Protein AF-A0AAJ0AWJ6-F1 (afdb_monomer)

Organism: NCBI:txid1209918

Nearest PDB structures (foldseek):
  6wtd-assembly1_X  TM=1.273E-01  e=7.104E+00  Saccharomyces cerevisiae

Structure (mmCIF, N/CA/C/O backbone):
data_AF-A0AAJ0AWJ6-F1
#
_entry.id   AF-A0AAJ0AWJ6-F1
#
loop_
_atom_site.group_PDB
_atom_site.id
_atom_site.type_symbol
_atom_site.label_atom_id
_atom_site.label_alt_id
_atom_site.label_comp_id
_atom_site.label_asym_id
_atom_site.label_entity_id
_atom_site.label_seq_id
_atom_site.pdbx_PDB_ins_code
_atom_site.Cartn_x
_atom_site.Cartn_y
_atom_site.Cartn_z
_atom_site.occupancy
_atom_site.B_iso_or_equiv
_atom_site.auth_seq_id
_atom_site.auth_comp_id
_atom_site.auth_asym_id
_atom_site.auth_atom_id
_atom_site.pdbx_PDB_model_num
ATOM 1 N N . MET A 1 1 ? -38.799 -5.986 24.079 1.00 49.03 1 MET A N 1
ATOM 2 C CA . MET A 1 1 ? -38.007 -5.201 23.103 1.00 49.03 1 MET A CA 1
ATOM 3 C C . MET A 1 1 ? -38.951 -4.783 21.990 1.00 49.03 1 MET A C 1
ATOM 5 O O . MET A 1 1 ? -39.712 -5.621 21.541 1.00 49.03 1 MET A O 1
ATOM 9 N N . SER A 1 2 ? -39.018 -3.490 21.661 1.00 50.72 2 SER A N 1
ATOM 10 C CA . SER A 1 2 ? -40.070 -2.949 20.785 1.00 50.72 2 SER A CA 1
ATOM 11 C C . SER A 1 2 ? -39.867 -3.381 19.330 1.00 50.72 2 SER A C 1
ATOM 13 O O . SER A 1 2 ? -38.764 -3.231 18.804 1.00 50.72 2 SER A O 1
ATOM 15 N N . SER A 1 3 ? -40.940 -3.868 18.695 1.00 52.44 3 SER A N 1
ATOM 16 C CA . SER A 1 3 ? -41.018 -4.326 17.294 1.00 52.44 3 SER A CA 1
ATOM 17 C C . SER A 1 3 ? -40.410 -3.340 16.288 1.00 52.44 3 SER A C 1
ATOM 19 O O . SER A 1 3 ? -39.873 -3.734 15.259 1.00 52.44 3 SER A O 1
ATOM 21 N N . ILE A 1 4 ? -40.430 -2.049 16.618 1.00 58.16 4 ILE A N 1
ATOM 22 C CA . ILE A 1 4 ? -39.915 -0.961 15.780 1.00 58.16 4 ILE A CA 1
ATOM 23 C C . ILE A 1 4 ? -38.379 -0.994 15.691 1.00 58.16 4 ILE A C 1
ATOM 25 O O . ILE A 1 4 ? -37.811 -0.717 14.641 1.00 58.16 4 ILE A O 1
ATOM 29 N N . PHE A 1 5 ? -37.691 -1.381 16.772 1.00 56.31 5 PHE A N 1
ATOM 30 C CA . PHE A 1 5 ? -36.224 -1.447 16.799 1.00 56.31 5 PHE A CA 1
ATOM 31 C C . PHE A 1 5 ? -35.706 -2.631 15.973 1.00 56.31 5 PHE A C 1
ATOM 33 O O . PHE A 1 5 ? -34.710 -2.511 15.272 1.00 56.31 5 PHE A O 1
ATOM 40 N N . ILE A 1 6 ? -36.431 -3.754 16.010 1.00 63.50 6 ILE A N 1
ATOM 41 C CA . ILE A 1 6 ? -36.151 -4.924 15.169 1.00 63.50 6 ILE A CA 1
ATOM 42 C C . ILE A 1 6 ? -36.383 -4.565 13.699 1.00 63.50 6 ILE A C 1
ATOM 44 O O . ILE A 1 6 ? -35.535 -4.869 12.871 1.00 63.50 6 ILE A O 1
ATOM 48 N N . SER A 1 7 ? -37.464 -3.839 13.391 1.00 61.09 7 SER A N 1
ATOM 49 C CA . SER A 1 7 ? -37.765 -3.380 12.030 1.00 61.09 7 SER A CA 1
ATOM 50 C C . SER A 1 7 ? -36.691 -2.445 11.466 1.00 61.09 7 SER A C 1
ATOM 52 O O . SER A 1 7 ? -36.329 -2.578 10.305 1.00 61.09 7 SER A O 1
ATOM 54 N N . PHE A 1 8 ? -36.145 -1.524 12.267 1.00 63.66 8 PHE A N 1
ATOM 55 C CA . PHE A 1 8 ? -35.096 -0.603 11.812 1.00 63.66 8 PHE A CA 1
ATOM 56 C C . PHE A 1 8 ? -33.761 -1.328 11.552 1.00 63.66 8 PHE A C 1
ATOM 58 O O . PHE A 1 8 ? -33.086 -1.060 10.558 1.00 63.66 8 PHE A O 1
ATOM 65 N N . VAL A 1 9 ? -33.409 -2.300 12.403 1.00 64.38 9 VAL A N 1
ATOM 66 C CA . VAL A 1 9 ? -32.228 -3.164 12.213 1.00 64.38 9 VAL A CA 1
ATOM 67 C C . VAL A 1 9 ? -32.393 -4.066 10.984 1.00 64.38 9 VAL A C 1
ATOM 69 O O . VAL A 1 9 ? -31.454 -4.219 10.213 1.00 64.38 9 VAL A O 1
ATOM 72 N N . LEU A 1 10 ? -33.591 -4.612 10.750 1.00 63.78 10 LEU A N 1
ATOM 73 C CA . LEU A 1 10 ? -33.891 -5.416 9.559 1.00 63.78 10 LEU A CA 1
ATOM 74 C C . LEU A 1 10 ? -33.815 -4.594 8.272 1.00 63.78 10 LEU A C 1
ATOM 76 O O . LEU A 1 10 ? -33.227 -5.054 7.303 1.00 63.78 10 LEU A O 1
ATOM 80 N N . VAL A 1 11 ? -34.351 -3.370 8.267 1.00 65.62 11 VAL A N 1
ATOM 81 C CA . VAL A 1 11 ? -34.288 -2.474 7.100 1.00 65.62 11 VAL A CA 1
ATOM 82 C C . VAL A 1 11 ? -32.844 -2.067 6.795 1.00 65.62 11 VAL A C 1
ATOM 84 O O . VAL A 1 11 ? -32.453 -2.037 5.634 1.00 65.62 11 VAL A O 1
ATOM 87 N N . THR A 1 12 ? -32.021 -1.817 7.816 1.00 63.56 12 THR A N 1
ATOM 88 C CA . THR A 1 12 ? -30.599 -1.472 7.625 1.00 63.56 12 THR A CA 1
ATOM 89 C C . THR A 1 12 ? -29.739 -2.664 7.192 1.00 63.56 12 THR A C 1
ATOM 91 O O . THR A 1 12 ? -28.862 -2.484 6.353 1.00 63.56 12 THR A O 1
ATOM 94 N N . PHE A 1 13 ? -30.026 -3.885 7.662 1.00 64.50 13 PHE A N 1
ATOM 95 C CA . PHE A 1 13 ? -29.386 -5.114 7.166 1.00 64.50 13 PHE A CA 1
ATOM 96 C C . PHE A 1 13 ? -29.830 -5.492 5.744 1.00 64.50 13 PHE A C 1
ATOM 98 O O . PHE A 1 13 ? -29.006 -5.924 4.945 1.00 64.50 13 PHE A O 1
ATOM 105 N N . LEU A 1 14 ? -31.112 -5.314 5.406 1.00 62.09 14 LEU A N 1
ATOM 106 C CA . LEU A 1 14 ? -31.648 -5.613 4.070 1.00 62.09 14 LEU A CA 1
ATOM 107 C C . LEU A 1 14 ? -31.223 -4.583 3.012 1.00 62.09 14 LEU A C 1
ATOM 109 O O . LEU A 1 14 ? -31.176 -4.921 1.835 1.00 62.09 14 LEU A O 1
ATOM 113 N N . CYS A 1 15 ? -30.888 -3.352 3.415 1.00 54.69 15 CYS A N 1
ATOM 114 C CA . CYS A 1 15 ? -30.377 -2.307 2.518 1.00 54.69 15 CYS A CA 1
ATOM 115 C C . CYS A 1 15 ? -28.837 -2.326 2.379 1.00 54.69 15 CYS A C 1
ATOM 117 O O . CYS A 1 15 ? -28.282 -1.659 1.506 1.00 54.69 15 CYS A O 1
ATOM 119 N N . TRP A 1 16 ? -28.140 -3.123 3.200 1.00 59.06 16 TRP A N 1
ATOM 120 C CA . TRP A 1 16 ? -26.682 -3.314 3.161 1.00 59.06 16 TRP A CA 1
ATOM 121 C C . TRP A 1 16 ? -26.133 -3.755 1.785 1.00 59.06 16 TRP A C 1
ATOM 123 O O . TRP A 1 16 ? -25.082 -3.247 1.392 1.00 59.06 16 TRP A O 1
ATOM 133 N N . PRO A 1 17 ? -26.810 -4.618 0.994 1.00 57.25 17 PRO A N 1
ATOM 134 C CA . PRO A 1 17 ? -26.287 -5.032 -0.308 1.00 57.25 17 PRO A CA 1
ATOM 135 C C . PRO A 1 17 ? -26.328 -3.928 -1.376 1.00 57.25 17 PRO A C 1
ATOM 137 O O . PRO A 1 17 ? -25.610 -4.035 -2.361 1.00 57.25 17 PRO A O 1
ATOM 140 N N . CYS A 1 18 ? -27.135 -2.871 -1.206 1.00 52.50 18 CYS A N 1
ATOM 141 C CA . CYS A 1 18 ? -27.229 -1.784 -2.192 1.00 52.50 18 CYS A CA 1
ATOM 142 C C . CYS A 1 18 ? -26.125 -0.726 -2.046 1.00 52.50 18 CYS A C 1
ATOM 144 O O . CYS A 1 18 ? -25.861 0.000 -2.999 1.00 52.50 18 CYS A O 1
ATOM 146 N N . LEU A 1 19 ? -25.494 -0.615 -0.870 1.00 48.59 19 LEU A N 1
ATOM 147 C CA . LEU A 1 19 ? -24.428 0.364 -0.602 1.00 48.59 19 LEU A CA 1
ATOM 148 C C . LEU A 1 19 ? -23.019 -0.226 -0.671 1.00 48.59 19 LEU A C 1
ATOM 150 O O . LEU A 1 19 ? -22.051 0.532 -0.689 1.00 48.59 19 LEU A O 1
ATOM 154 N N . ALA A 1 20 ? -22.886 -1.551 -0.752 1.00 49.00 20 ALA A N 1
ATOM 155 C CA . ALA A 1 20 ? -21.632 -2.183 -1.130 1.00 49.00 20 ALA A CA 1
ATOM 156 C C . ALA A 1 20 ? -21.415 -1.974 -2.636 1.00 49.00 20 ALA A C 1
ATOM 158 O O . ALA A 1 20 ? -21.574 -2.888 -3.444 1.00 49.00 20 ALA A O 1
ATOM 159 N N . VAL A 1 21 ? -21.082 -0.738 -3.021 1.00 50.12 21 VAL A N 1
ATOM 160 C CA . VAL A 1 21 ? -20.441 -0.485 -4.306 1.00 50.12 21 VAL A CA 1
ATOM 161 C C . VAL A 1 21 ? -19.175 -1.325 -4.293 1.00 50.12 21 VAL A C 1
ATOM 163 O O . VAL A 1 21 ? -18.252 -1.102 -3.514 1.00 50.12 21 VAL A O 1
ATOM 166 N N . TYR A 1 22 ? -19.190 -2.350 -5.130 1.00 48.34 22 TYR A N 1
ATOM 167 C CA . TYR A 1 22 ? -18.052 -3.185 -5.440 1.00 48.34 22 T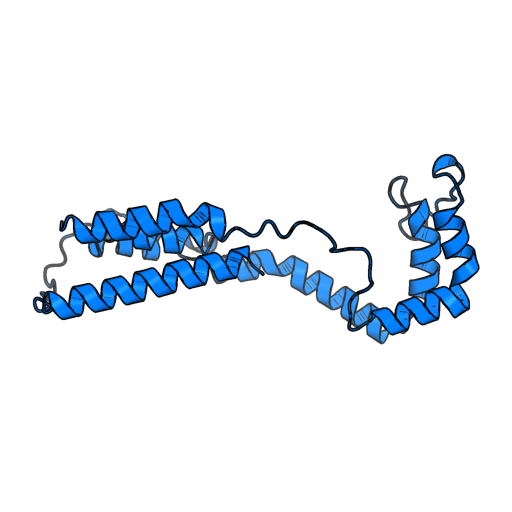YR A CA 1
ATOM 168 C C . TYR A 1 22 ? -17.029 -2.303 -6.170 1.00 48.34 22 TYR A C 1
ATOM 170 O O . TYR A 1 22 ? -17.028 -2.231 -7.396 1.00 48.34 22 TYR A O 1
ATOM 178 N N . VAL A 1 23 ? -16.198 -1.563 -5.431 1.00 50.88 23 VAL A N 1
ATOM 179 C CA . VAL A 1 23 ? -15.057 -0.843 -6.011 1.00 50.88 23 VAL A CA 1
ATOM 180 C C . VAL A 1 23 ? -13.924 -1.851 -6.181 1.00 50.88 23 VAL A C 1
ATOM 182 O O . VAL A 1 23 ? -13.012 -1.974 -5.373 1.00 50.88 23 VAL A O 1
ATOM 185 N N . ALA A 1 24 ? -14.023 -2.638 -7.242 1.00 42.72 24 ALA A N 1
ATOM 186 C CA . ALA A 1 24 ? -12.928 -3.425 -7.785 1.00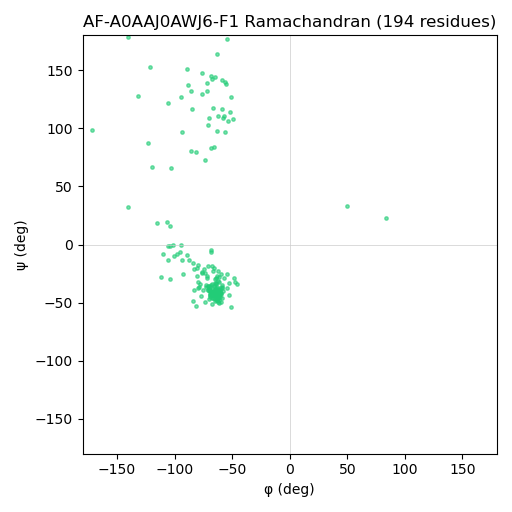 42.72 24 ALA A CA 1
ATOM 187 C C . ALA A 1 24 ? -12.928 -3.162 -9.299 1.00 42.72 24 ALA A C 1
ATOM 189 O O . ALA A 1 24 ? -13.961 -3.329 -9.934 1.00 42.72 24 ALA A O 1
ATOM 190 N N . LYS A 1 25 ? -11.850 -2.769 -9.979 1.00 42.62 25 LYS A N 1
ATOM 191 C CA . LYS A 1 25 ? -10.446 -2.595 -9.602 1.00 42.62 25 LYS A CA 1
ATOM 192 C C . LYS A 1 25 ? -9.766 -1.907 -10.802 1.00 42.62 25 LYS A C 1
ATOM 194 O O . LYS A 1 25 ? -9.409 -2.593 -11.751 1.00 42.62 25 LYS A O 1
ATOM 199 N N . ASP A 1 26 ? -9.576 -0.589 -10.767 1.00 42.97 26 ASP A N 1
ATOM 200 C CA . ASP A 1 26 ? -8.763 0.155 -11.761 1.00 42.97 26 ASP A CA 1
ATOM 201 C C . ASP A 1 26 ? -7.411 0.620 -11.172 1.00 42.97 26 ASP A C 1
ATOM 203 O O . ASP A 1 26 ? -6.746 1.508 -11.692 1.00 42.97 26 ASP A O 1
ATOM 207 N N . HIS A 1 27 ? -6.970 -0.006 -10.077 1.00 43.66 27 HIS A N 1
ATOM 208 C CA . HIS A 1 27 ? -5.923 0.517 -9.188 1.00 43.66 27 HIS A CA 1
ATOM 209 C C . HIS A 1 27 ? -4.489 0.577 -9.749 1.00 43.66 27 HIS A C 1
ATOM 211 O O . HIS A 1 27 ? -3.617 1.087 -9.056 1.00 43.66 27 HIS A O 1
ATOM 217 N N . PHE A 1 28 ? -4.211 0.083 -10.962 1.00 52.72 28 PHE A N 1
ATOM 218 C CA . PHE A 1 28 ? -2.832 -0.003 -11.477 1.00 52.72 28 PHE A CA 1
ATOM 219 C C . PHE A 1 28 ? -2.689 0.346 -12.965 1.00 52.72 28 PHE A C 1
ATOM 221 O O . PHE A 1 28 ? -1.863 -0.240 -13.659 1.00 52.72 28 PHE A O 1
ATOM 228 N N . LYS A 1 29 ? -3.516 1.260 -13.487 1.00 60.16 29 LYS A N 1
ATOM 229 C CA . LYS A 1 29 ? -3.343 1.788 -14.857 1.00 60.16 29 LYS A CA 1
ATOM 230 C C . LYS A 1 29 ? -2.506 3.065 -14.905 1.00 60.16 29 LYS A C 1
ATOM 232 O O . LYS A 1 29 ? -1.899 3.347 -15.929 1.00 60.16 29 LYS A O 1
ATOM 237 N N . SER A 1 30 ? -2.475 3.814 -13.810 1.00 74.19 30 SER A N 1
ATOM 238 C CA . SER A 1 30 ? -1.732 5.060 -13.674 1.00 74.19 30 SER A CA 1
ATOM 239 C C . SER A 1 30 ? -0.736 4.960 -12.529 1.00 74.19 30 SER A C 1
ATOM 241 O O . SER A 1 30 ? -0.946 4.233 -11.555 1.00 74.19 30 SER A O 1
ATOM 243 N N . TRP A 1 31 ? 0.337 5.732 -12.631 1.00 79.81 31 TRP A N 1
ATOM 244 C CA . TRP A 1 31 ? 1.226 5.987 -11.508 1.00 79.81 31 TRP A CA 1
ATOM 245 C C . TRP A 1 31 ? 0.494 6.728 -10.375 1.00 79.81 31 TRP A C 1
ATOM 247 O O . TRP A 1 31 ? -0.575 7.309 -10.581 1.00 79.81 31 TRP A O 1
ATOM 257 N N . TYR A 1 32 ? 1.079 6.725 -9.174 1.00 78.31 32 TYR A N 1
ATOM 258 C CA . TYR A 1 32 ? 0.605 7.542 -8.051 1.00 78.31 32 TYR A CA 1
ATOM 259 C C . TYR A 1 32 ? 0.554 9.019 -8.454 1.00 78.31 32 TYR A C 1
ATOM 261 O O . TYR A 1 32 ? 1.489 9.492 -9.092 1.00 78.31 32 TYR A O 1
ATOM 269 N N . SER A 1 33 ? -0.490 9.758 -8.073 1.00 80.75 33 SER A N 1
ATOM 270 C CA . SER A 1 33 ? -0.696 11.161 -8.477 1.00 80.75 33 SER A CA 1
ATOM 271 C C . SER A 1 33 ? 0.502 12.075 -8.195 1.00 80.75 33 SER A C 1
ATOM 273 O O . SER A 1 33 ? 0.777 13.002 -8.949 1.00 80.75 33 SER A O 1
ATOM 275 N N . GLU A 1 34 ? 1.232 11.791 -7.125 1.00 81.94 34 GLU A N 1
ATOM 276 C CA . GLU A 1 34 ? 2.321 12.591 -6.583 1.00 81.94 34 GLU A CA 1
ATOM 277 C C . GLU A 1 34 ? 3.624 12.397 -7.365 1.00 81.94 34 GLU A C 1
ATOM 279 O O . GLU A 1 34 ? 4.372 13.351 -7.557 1.00 81.94 34 GLU A O 1
ATOM 284 N N . PHE A 1 35 ? 3.895 11.173 -7.829 1.00 84.56 35 PHE A N 1
ATOM 285 C CA . PHE A 1 35 ? 5.125 10.830 -8.560 1.00 84.56 35 PHE A CA 1
ATOM 286 C C . PHE A 1 35 ? 4.888 10.527 -10.042 1.00 84.56 35 PHE A C 1
ATOM 288 O O . PHE A 1 35 ? 5.836 10.356 -10.805 1.00 84.56 35 PHE A O 1
ATOM 295 N N . GLY A 1 36 ? 3.628 10.449 -10.459 1.00 86.50 36 GLY A N 1
ATOM 296 C CA . GLY A 1 36 ? 3.231 9.992 -11.780 1.00 86.50 36 GLY A CA 1
ATOM 297 C C . GLY A 1 36 ? 3.770 10.837 -12.919 1.00 86.50 36 GLY A C 1
ATOM 298 O O . GLY A 1 36 ? 4.432 10.262 -13.778 1.00 86.50 36 GLY A O 1
ATOM 299 N N . PRO A 1 37 ? 3.616 12.174 -12.892 1.00 89.25 37 PRO A N 1
ATOM 300 C CA . PRO A 1 37 ? 4.173 13.032 -13.935 1.00 89.25 37 PRO A CA 1
ATOM 301 C C . PRO A 1 37 ? 5.695 12.895 -14.064 1.00 89.25 37 PRO A C 1
ATOM 303 O O . PRO A 1 37 ? 6.242 12.967 -15.159 1.00 89.25 37 PRO A O 1
ATOM 306 N N . THR A 1 38 ? 6.395 12.674 -12.946 1.00 89.12 38 THR A N 1
ATOM 307 C CA . THR A 1 38 ? 7.849 12.485 -12.941 1.00 89.12 38 THR A CA 1
ATOM 308 C C . THR A 1 38 ? 8.240 11.152 -13.569 1.00 89.12 38 THR A C 1
ATOM 310 O O . THR A 1 38 ? 9.131 11.122 -14.413 1.00 89.12 38 THR A O 1
ATOM 313 N N . PHE A 1 39 ? 7.578 10.053 -13.197 1.00 90.19 39 PHE A N 1
ATOM 314 C CA . PHE A 1 39 ? 7.877 8.747 -13.783 1.00 90.19 39 PHE A CA 1
ATOM 315 C C . PHE A 1 39 ? 7.463 8.647 -15.243 1.00 90.19 39 PHE A C 1
ATOM 317 O O . PHE A 1 39 ? 8.199 8.059 -16.023 1.00 90.19 39 PHE A O 1
ATOM 324 N N . GLU A 1 40 ? 6.346 9.254 -15.631 1.00 91.19 40 GLU A N 1
ATOM 325 C CA . GLU A 1 40 ? 5.916 9.321 -17.026 1.00 91.19 40 GLU A CA 1
ATOM 326 C C . GLU A 1 40 ? 6.938 10.086 -17.877 1.00 91.19 40 GLU A C 1
ATOM 328 O O . GLU A 1 40 ? 7.413 9.550 -18.874 1.00 91.19 40 GLU A O 1
ATOM 333 N N . ALA A 1 41 ? 7.420 11.243 -17.408 1.00 91.62 41 ALA A N 1
ATOM 334 C CA . ALA A 1 41 ? 8.490 11.981 -18.082 1.00 91.62 41 ALA A CA 1
ATOM 335 C C . ALA A 1 41 ? 9.807 11.183 -18.190 1.00 91.62 41 ALA A C 1
ATOM 337 O O . ALA A 1 41 ? 10.499 11.262 -19.204 1.00 91.62 41 ALA A O 1
ATOM 338 N N . ILE A 1 42 ? 10.165 10.397 -17.166 1.00 92.31 42 ILE A N 1
ATOM 339 C CA . ILE A 1 42 ? 11.356 9.528 -17.197 1.00 92.31 42 ILE A CA 1
ATOM 340 C C . ILE A 1 42 ? 11.168 8.372 -18.188 1.00 92.31 42 ILE A C 1
ATOM 342 O O . ILE A 1 42 ? 12.097 8.039 -18.929 1.00 92.31 42 ILE A O 1
ATOM 346 N N . VAL A 1 43 ? 9.979 7.765 -18.211 1.00 92.25 43 VAL A N 1
ATOM 347 C CA . VAL A 1 43 ? 9.637 6.680 -19.137 1.00 92.25 43 VAL A CA 1
ATOM 348 C C . VAL A 1 43 ? 9.681 7.171 -20.576 1.00 92.25 43 VAL A C 1
ATOM 350 O O . VAL A 1 43 ? 10.321 6.531 -21.402 1.00 92.25 43 VAL A O 1
ATOM 353 N N . GLU A 1 44 ? 9.073 8.315 -20.874 1.00 92.38 44 GLU A N 1
ATOM 354 C CA . GLU A 1 44 ? 9.053 8.879 -22.225 1.00 92.38 44 GLU A CA 1
ATOM 355 C C . GLU A 1 44 ? 10.429 9.402 -22.665 1.00 92.38 44 GLU A C 1
ATOM 357 O O . GLU A 1 44 ? 10.818 9.218 -23.819 1.00 92.38 44 GLU A O 1
ATOM 362 N N . GLY A 1 45 ? 11.186 10.022 -21.753 1.00 93.06 45 GLY A N 1
ATOM 363 C CA . GLY A 1 45 ? 12.466 10.658 -22.068 1.00 93.06 45 GLY A CA 1
ATOM 364 C C 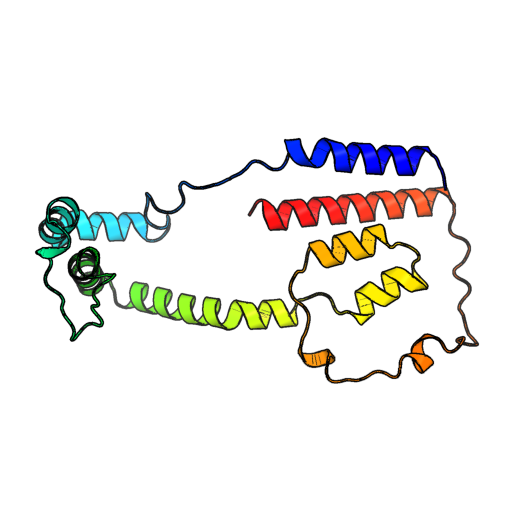. GLY A 1 45 ? 13.652 9.696 -22.142 1.00 93.06 45 GLY A C 1
ATOM 365 O O . GLY A 1 45 ? 14.382 9.688 -23.132 1.00 93.06 45 GLY A O 1
ATOM 366 N N . ASN A 1 46 ? 13.855 8.884 -21.100 1.00 93.00 46 ASN A N 1
ATOM 367 C CA . ASN A 1 46 ? 15.092 8.111 -20.925 1.00 93.00 46 ASN A CA 1
ATOM 368 C C . ASN A 1 46 ? 14.883 6.600 -21.079 1.00 93.00 46 ASN A C 1
ATOM 370 O O . ASN A 1 46 ? 15.812 5.894 -21.467 1.00 93.00 46 ASN A O 1
ATOM 374 N N . CYS A 1 47 ? 13.683 6.098 -20.773 1.00 92.88 47 CYS A N 1
ATOM 375 C CA . CYS A 1 47 ? 13.412 4.661 -20.668 1.00 92.88 47 CYS A CA 1
ATOM 376 C C . CYS A 1 47 ? 12.419 4.130 -21.711 1.00 92.88 47 CYS A C 1
ATOM 378 O O . CYS A 1 47 ? 11.893 3.027 -21.548 1.00 92.88 47 CYS A O 1
ATOM 380 N N . SER A 1 48 ? 12.190 4.871 -22.797 1.00 93.31 48 SER A N 1
ATOM 381 C CA . SER A 1 48 ? 11.185 4.541 -23.815 1.00 93.31 48 SER A CA 1
ATOM 382 C C . SER A 1 48 ? 11.492 3.221 -24.521 1.00 93.31 48 SER A C 1
ATOM 384 O O . SER A 1 48 ? 10.608 2.383 -24.673 1.00 93.31 48 SER A O 1
ATOM 386 N N . ALA A 1 49 ? 12.764 2.971 -24.844 1.00 91.75 49 ALA A N 1
ATOM 387 C CA . ALA A 1 49 ? 13.201 1.725 -25.472 1.00 91.75 49 ALA A CA 1
ATOM 388 C C . ALA A 1 49 ? 12.938 0.488 -24.595 1.00 91.75 49 ALA A C 1
ATOM 390 O O . ALA A 1 49 ? 12.466 -0.538 -25.085 1.00 91.75 49 ALA A O 1
ATOM 391 N N . GLU A 1 50 ? 13.218 0.570 -23.291 1.00 88.75 50 GLU A N 1
ATOM 392 C CA . GLU A 1 50 ? 12.946 -0.544 -22.377 1.00 88.75 50 GLU A CA 1
ATOM 393 C C . GLU A 1 50 ? 11.437 -0.713 -22.155 1.00 88.75 50 GLU A C 1
ATOM 395 O O . GLU A 1 50 ? 10.947 -1.840 -22.070 1.00 88.75 50 GLU A O 1
ATOM 400 N N . TYR A 1 51 ? 10.681 0.388 -22.111 1.00 90.19 51 TYR A N 1
ATOM 401 C CA . TYR A 1 51 ? 9.226 0.347 -21.983 1.00 90.19 51 TYR A CA 1
ATOM 402 C C . TYR A 1 51 ? 8.556 -0.311 -23.199 1.00 90.19 51 TYR A C 1
ATOM 404 O O . TYR A 1 51 ? 7.691 -1.171 -23.041 1.00 90.19 51 TYR A O 1
ATOM 412 N N . GLU A 1 52 ? 9.008 -0.008 -24.416 1.00 90.81 52 GLU A N 1
ATOM 413 C CA . GLU A 1 52 ? 8.540 -0.688 -25.629 1.00 90.81 52 GLU A CA 1
ATOM 414 C C . GLU A 1 52 ? 8.882 -2.181 -25.619 1.00 90.81 52 GLU A C 1
ATOM 416 O O . GLU A 1 52 ? 8.054 -3.017 -25.994 1.00 90.81 52 GLU A O 1
ATOM 421 N N . ARG A 1 53 ? 10.075 -2.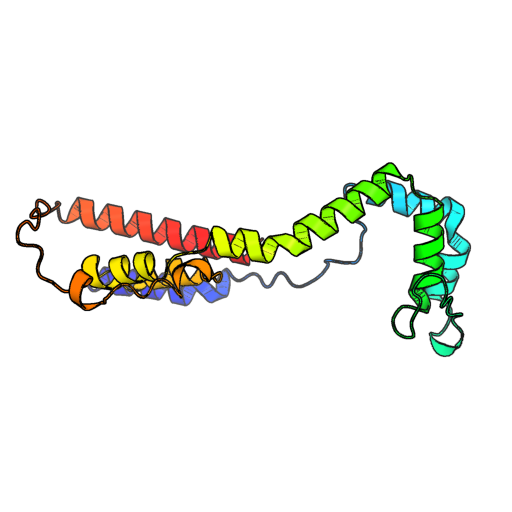550 -25.141 1.00 87.81 53 ARG A N 1
ATOM 422 C CA . ARG A 1 53 ? 10.457 -3.959 -24.972 1.00 87.81 53 ARG A CA 1
ATOM 423 C C . ARG A 1 53 ? 9.557 -4.682 -23.981 1.00 87.81 53 ARG A C 1
ATOM 425 O O . ARG A 1 53 ? 9.156 -5.809 -24.256 1.00 87.81 53 ARG A O 1
ATOM 432 N N . TYR A 1 54 ? 9.196 -4.037 -22.875 1.00 86.56 54 TYR A N 1
ATOM 433 C CA . TYR A 1 54 ? 8.244 -4.585 -21.909 1.00 86.56 54 TYR A CA 1
ATOM 434 C C . TYR A 1 54 ? 6.876 -4.888 -22.541 1.00 86.56 54 TYR A C 1
ATOM 436 O O . TYR A 1 54 ? 6.261 -5.899 -22.206 1.00 86.56 54 TYR A O 1
ATOM 444 N N . LEU A 1 55 ? 6.418 -4.052 -23.480 1.00 89.69 55 LEU A N 1
ATOM 445 C CA . LEU A 1 55 ? 5.132 -4.229 -24.161 1.00 89.69 55 LEU A CA 1
ATOM 446 C C . LEU A 1 55 ? 5.168 -5.264 -25.295 1.00 89.69 55 LEU A C 1
ATOM 448 O O . LEU A 1 55 ? 4.156 -5.910 -25.566 1.00 89.69 55 LEU A O 1
ATOM 452 N N . THR A 1 56 ? 6.301 -5.404 -25.983 1.00 90.44 56 THR A N 1
ATOM 453 C CA . THR A 1 56 ? 6.394 -6.165 -27.242 1.00 90.44 56 THR A CA 1
ATOM 454 C C . THR A 1 56 ? 7.040 -7.539 -27.097 1.00 90.44 56 THR A C 1
ATOM 456 O O . THR A 1 56 ? 6.713 -8.451 -27.860 1.00 90.44 56 THR A O 1
ATOM 459 N N . ILE A 1 57 ? 7.957 -7.717 -26.143 1.00 87.81 57 ILE A N 1
ATOM 460 C CA . ILE A 1 57 ? 8.748 -8.943 -26.033 1.00 87.81 57 ILE A CA 1
ATOM 461 C C . ILE A 1 57 ? 7.983 -10.008 -25.229 1.00 87.81 57 ILE A C 1
ATOM 463 O O . ILE A 1 57 ? 7.510 -9.741 -24.122 1.00 87.81 57 ILE A O 1
ATOM 467 N N . PRO A 1 58 ? 7.898 -11.259 -25.723 1.00 84.81 58 PRO A N 1
ATOM 468 C CA . PRO A 1 58 ? 7.361 -12.363 -24.941 1.00 84.81 58 PRO A CA 1
ATOM 469 C C . PRO A 1 58 ? 8.291 -12.700 -23.771 1.00 84.81 58 PRO A C 1
ATOM 471 O O . PRO A 1 58 ? 9.513 -12.724 -23.908 1.00 84.81 58 PRO A O 1
ATOM 474 N N . ARG A 1 59 ? 7.702 -13.042 -22.620 1.00 80.31 59 ARG A N 1
ATOM 475 C CA . ARG A 1 59 ? 8.401 -13.327 -21.353 1.00 80.31 59 ARG A CA 1
ATOM 476 C C . ARG A 1 59 ? 9.616 -14.253 -21.490 1.00 80.31 59 ARG A C 1
ATOM 478 O O . ARG A 1 59 ? 10.575 -14.109 -20.743 1.00 80.31 59 ARG A O 1
ATOM 485 N N . GLU A 1 60 ? 9.586 -15.217 -22.401 1.00 84.56 60 GLU A N 1
ATOM 486 C CA . GLU A 1 60 ? 10.666 -16.191 -22.613 1.00 84.56 60 GLU A CA 1
ATOM 487 C C . GLU A 1 60 ? 11.971 -15.561 -23.116 1.00 84.56 60 GLU A C 1
ATOM 489 O O . GLU A 1 60 ? 13.043 -16.037 -22.758 1.00 84.56 60 GLU A O 1
ATOM 494 N N . ASN A 1 61 ? 11.879 -14.453 -23.852 1.00 85.19 61 ASN A N 1
ATOM 495 C CA . ASN A 1 61 ? 13.021 -13.768 -24.457 1.00 85.19 61 ASN A CA 1
ATOM 496 C C . ASN A 1 61 ? 13.564 -12.618 -23.591 1.00 85.19 61 ASN A C 1
ATOM 498 O O . ASN A 1 61 ? 14.515 -11.946 -23.987 1.00 85.19 61 ASN A O 1
ATOM 502 N N . ALA A 1 62 ? 12.957 -12.360 -22.429 1.00 84.00 62 ALA A N 1
ATOM 503 C CA . ALA A 1 62 ? 13.385 -11.300 -21.525 1.00 84.00 62 ALA A CA 1
ATOM 504 C C . ALA A 1 62 ? 14.645 -11.710 -20.748 1.00 84.00 62 ALA A C 1
ATOM 506 O O . ALA A 1 62 ? 14.693 -12.783 -20.139 1.00 84.00 62 ALA A O 1
ATOM 507 N N . LEU A 1 63 ? 15.653 -10.835 -20.754 1.00 82.94 63 LEU A N 1
ATOM 508 C CA . LEU A 1 63 ? 16.887 -11.019 -19.995 1.00 82.94 63 LEU A CA 1
ATOM 509 C C . LEU A 1 63 ? 16.619 -10.821 -18.498 1.00 82.94 63 LEU A C 1
ATOM 511 O O . LEU A 1 63 ? 15.898 -9.906 -18.111 1.00 82.94 63 LEU A O 1
ATOM 515 N N . ILE A 1 64 ? 17.218 -11.674 -17.666 1.00 84.38 64 ILE A N 1
ATOM 516 C CA . ILE A 1 64 ? 17.151 -11.565 -16.206 1.00 84.38 64 ILE A CA 1
ATOM 517 C C . ILE A 1 64 ? 18.491 -11.047 -15.716 1.00 84.38 64 ILE A C 1
ATOM 519 O O . ILE A 1 64 ? 19.519 -11.693 -15.933 1.00 84.38 64 ILE A O 1
ATOM 523 N N . ASP A 1 65 ? 18.474 -9.918 -15.018 1.00 86.44 65 ASP A N 1
ATOM 524 C CA . ASP A 1 65 ? 19.646 -9.461 -14.289 1.00 86.44 65 ASP A CA 1
ATOM 525 C C . ASP A 1 65 ? 19.572 -9.944 -12.833 1.00 86.44 65 ASP A C 1
ATOM 527 O O . ASP A 1 65 ? 18.931 -9.355 -11.965 1.00 86.44 65 ASP A O 1
ATOM 531 N N . TRP A 1 66 ? 20.247 -11.052 -12.544 1.00 84.38 66 TRP A N 1
ATOM 532 C CA . TRP A 1 66 ? 20.282 -11.622 -11.196 1.00 84.38 66 TRP A CA 1
ATOM 533 C C . TRP A 1 66 ? 20.997 -10.722 -10.177 1.00 84.38 66 TRP A C 1
ATOM 535 O O . TRP A 1 66 ? 20.776 -10.873 -8.977 1.00 84.38 66 TRP A O 1
ATOM 545 N N . SER A 1 67 ? 21.839 -9.783 -10.627 1.00 84.19 67 SER A N 1
ATOM 546 C CA . SER A 1 67 ? 22.631 -8.923 -9.739 1.00 84.19 67 SER A CA 1
ATOM 547 C C . SER A 1 67 ? 21.807 -7.809 -9.087 1.00 84.19 67 SER A C 1
ATOM 549 O O . SER A 1 67 ? 22.133 -7.369 -7.987 1.00 84.19 67 SER A O 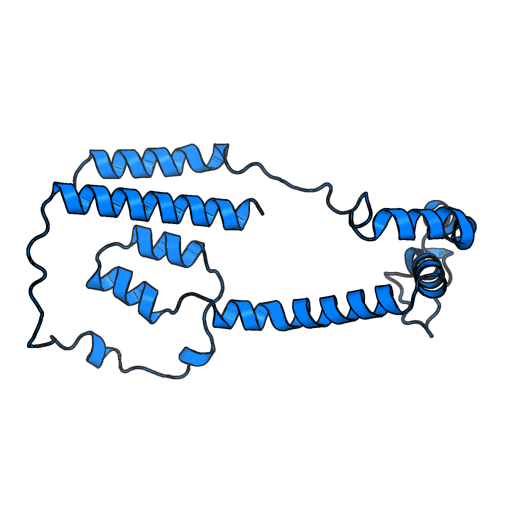1
ATOM 551 N N . THR A 1 68 ? 20.701 -7.410 -9.717 1.00 80.56 68 THR A N 1
ATOM 552 C CA . THR A 1 68 ? 19.788 -6.360 -9.236 1.00 80.56 68 THR A CA 1
ATOM 553 C C . THR A 1 68 ? 18.494 -6.914 -8.626 1.00 80.56 68 THR A C 1
ATOM 555 O O . THR A 1 68 ? 17.534 -6.175 -8.421 1.00 80.56 68 THR A O 1
ATOM 558 N N . GLY A 1 69 ? 18.457 -8.213 -8.297 1.00 79.25 69 GLY A N 1
ATOM 559 C CA . GLY A 1 69 ? 17.286 -8.861 -7.686 1.00 79.25 69 GLY A CA 1
ATOM 560 C C . GLY A 1 69 ? 16.218 -9.309 -8.690 1.00 79.25 69 GLY A C 1
ATOM 561 O O . GLY A 1 69 ? 15.048 -9.461 -8.331 1.00 79.25 69 GLY A O 1
ATOM 562 N N . GLY A 1 70 ? 16.608 -9.512 -9.949 1.00 84.25 70 GLY A N 1
ATOM 563 C CA . GLY A 1 70 ? 15.760 -10.120 -10.967 1.00 84.25 70 GLY A CA 1
ATOM 564 C C . GLY A 1 70 ? 15.420 -11.572 -10.653 1.00 84.25 70 GLY A C 1
ATOM 565 O O . GLY A 1 70 ? 16.241 -12.325 -10.132 1.00 84.25 70 GLY A O 1
ATOM 566 N N . ASP A 1 71 ? 14.206 -11.976 -11.004 1.00 86.00 71 ASP A N 1
ATOM 567 C CA . ASP A 1 71 ? 13.726 -13.341 -10.929 1.00 86.00 71 ASP A CA 1
ATOM 568 C C . ASP A 1 71 ? 12.858 -13.690 -12.148 1.00 86.00 71 ASP A C 1
ATOM 570 O O . ASP A 1 71 ? 12.577 -12.889 -13.044 1.00 86.00 71 ASP A O 1
ATOM 574 N N . ASN A 1 72 ? 12.394 -14.938 -12.196 1.00 84.81 72 ASN A N 1
ATOM 575 C CA . ASN A 1 72 ? 11.531 -15.375 -13.283 1.00 84.81 72 ASN A CA 1
ATOM 576 C C . ASN A 1 72 ? 10.211 -14.599 -13.352 1.00 84.81 72 ASN A C 1
ATOM 578 O O . ASN A 1 72 ? 9.638 -14.532 -14.441 1.00 84.81 72 ASN A O 1
ATOM 582 N N . THR A 1 73 ? 9.716 -14.075 -12.227 1.00 84.44 73 THR A N 1
ATOM 583 C CA . THR A 1 73 ? 8.414 -13.413 -12.108 1.00 84.44 73 THR A CA 1
ATOM 584 C C . THR A 1 73 ? 8.444 -11.977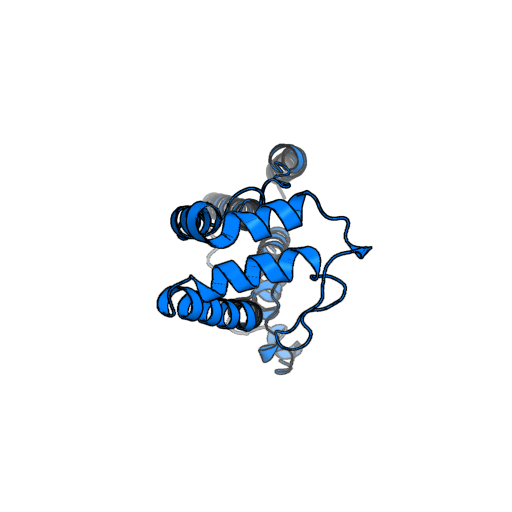 -12.617 1.00 84.44 73 THR A C 1
ATOM 586 O O . THR A 1 73 ? 7.495 -11.581 -13.296 1.00 84.44 73 THR A O 1
ATOM 589 N N . ASN A 1 74 ? 9.542 -11.255 -12.385 1.00 85.12 74 ASN A N 1
ATOM 590 C CA . ASN A 1 74 ? 9.705 -9.837 -12.689 1.00 85.12 74 ASN A CA 1
ATOM 591 C C . ASN A 1 74 ? 10.570 -9.552 -13.931 1.00 85.12 74 ASN A C 1
ATOM 593 O O . ASN A 1 74 ? 10.670 -8.394 -14.317 1.00 85.12 74 ASN A O 1
ATOM 597 N N . ARG A 1 75 ? 11.121 -10.571 -14.606 1.00 87.12 75 ARG A N 1
ATOM 598 C CA . ARG A 1 75 ? 12.035 -10.423 -15.761 1.00 87.12 75 ARG A CA 1
ATOM 599 C C . ARG A 1 75 ? 11.624 -9.448 -16.869 1.00 87.12 75 ARG A C 1
ATOM 601 O O . ARG A 1 75 ? 12.481 -8.862 -17.511 1.00 87.12 75 ARG A O 1
ATOM 608 N N . LEU A 1 76 ? 10.322 -9.286 -17.119 1.00 86.69 76 LEU A N 1
ATOM 609 C CA . LEU A 1 76 ? 9.824 -8.334 -18.118 1.00 86.69 76 LEU A CA 1
ATOM 610 C C . LEU A 1 76 ? 9.877 -6.894 -17.600 1.00 86.69 76 LEU A C 1
ATOM 612 O O . LEU A 1 76 ? 10.287 -5.990 -18.318 1.00 86.69 76 LEU A O 1
ATOM 616 N N . ALA A 1 77 ? 9.448 -6.683 -16.356 1.00 88.12 77 ALA A N 1
ATOM 617 C CA . ALA A 1 77 ? 9.361 -5.358 -15.753 1.00 88.12 77 ALA A CA 1
ATOM 618 C C . ALA A 1 77 ? 10.718 -4.871 -15.228 1.00 88.12 77 ALA A C 1
ATOM 620 O O . ALA A 1 77 ? 10.961 -3.670 -15.178 1.00 88.12 77 ALA A O 1
ATOM 621 N N . GLN A 1 78 ? 11.607 -5.791 -14.854 1.00 89.06 78 GLN A N 1
ATOM 622 C CA . GLN A 1 78 ? 12.905 -5.499 -14.261 1.00 89.06 78 GLN A CA 1
ATOM 623 C C . GLN A 1 78 ? 13.740 -4.471 -15.049 1.00 89.06 78 GLN A C 1
ATOM 625 O O . GLN A 1 78 ? 14.152 -3.492 -14.426 1.00 89.06 78 GLN A O 1
ATOM 630 N N . PRO A 1 79 ? 14.001 -4.622 -16.365 1.00 88.75 79 PRO A N 1
ATOM 631 C CA . PRO A 1 79 ? 14.834 -3.664 -17.097 1.00 88.75 79 PRO A CA 1
ATOM 632 C C . PRO A 1 79 ? 14.230 -2.253 -17.111 1.00 88.75 79 PRO A C 1
ATOM 634 O O . PRO A 1 79 ? 14.945 -1.274 -16.906 1.00 88.75 79 PRO A O 1
ATOM 637 N N . VAL A 1 80 ? 12.905 -2.147 -17.259 1.00 89.62 80 VAL A N 1
ATOM 638 C CA . VAL A 1 80 ? 12.182 -0.867 -17.213 1.00 89.62 80 VAL A CA 1
ATOM 639 C C . VAL A 1 80 ? 12.278 -0.237 -15.832 1.00 89.62 80 VAL A C 1
ATOM 641 O O . VAL A 1 80 ? 12.627 0.933 -15.710 1.00 89.62 80 VAL A O 1
ATOM 644 N N . VAL A 1 81 ? 12.003 -1.012 -14.783 1.00 89.94 81 VAL A N 1
ATOM 645 C CA . VAL A 1 81 ? 12.066 -0.538 -13.397 1.00 89.94 81 VAL A CA 1
ATOM 646 C C . VAL A 1 81 ? 13.483 -0.092 -13.045 1.00 89.94 81 VAL A C 1
ATOM 648 O O . VAL A 1 81 ? 13.646 0.969 -12.451 1.00 89.94 81 VAL A O 1
ATOM 651 N N . ASN A 1 82 ? 14.509 -0.840 -13.456 1.00 90.81 82 ASN A N 1
ATOM 652 C CA . ASN A 1 82 ? 15.902 -0.471 -13.217 1.00 90.81 82 ASN A CA 1
ATOM 653 C C . ASN A 1 82 ? 16.275 0.831 -13.950 1.00 90.81 82 ASN A C 1
ATOM 655 O O . ASN A 1 82 ? 16.911 1.706 -13.368 1.00 90.81 82 ASN A O 1
ATOM 659 N N . CYS A 1 83 ? 15.810 1.009 -15.192 1.00 91.44 83 CYS A N 1
ATOM 660 C CA . CYS A 1 83 ? 15.999 2.258 -15.930 1.00 91.44 83 CYS A CA 1
ATOM 661 C C . CYS A 1 83 ? 15.307 3.449 -15.247 1.00 91.44 83 CYS A C 1
ATOM 663 O O . CYS A 1 83 ? 15.907 4.519 -15.115 1.00 91.44 83 CYS A O 1
ATOM 665 N N . ILE A 1 84 ? 14.065 3.271 -14.780 1.00 92.12 84 ILE A N 1
ATOM 666 C CA . ILE A 1 84 ? 13.324 4.321 -14.071 1.00 92.12 84 ILE A CA 1
ATOM 667 C C . ILE A 1 84 ? 14.052 4.686 -12.777 1.00 92.12 84 ILE A C 1
ATOM 669 O O . ILE A 1 84 ? 14.305 5.864 -12.531 1.00 92.12 84 ILE A O 1
ATOM 673 N N . LEU A 1 85 ? 14.427 3.693 -11.966 1.00 91.12 85 LEU A N 1
ATOM 674 C CA . LEU A 1 85 ? 15.113 3.912 -10.693 1.00 91.12 85 LEU A CA 1
ATOM 675 C C . LEU A 1 85 ? 16.481 4.577 -10.884 1.00 91.12 85 LEU A C 1
ATOM 677 O O . LEU A 1 85 ? 16.804 5.492 -10.136 1.00 91.12 85 LEU A O 1
ATOM 681 N N . GLY A 1 86 ? 17.241 4.191 -11.914 1.00 91.88 86 GLY A N 1
ATOM 682 C CA . GLY A 1 86 ? 18.533 4.806 -12.236 1.00 91.88 86 GLY A CA 1
ATOM 683 C C . GLY A 1 86 ? 18.442 6.265 -12.702 1.00 91.88 86 GLY A C 1
ATOM 684 O O . GLY A 1 86 ? 19.410 7.007 -12.565 1.00 91.88 86 GLY A O 1
ATOM 685 N N . ASN A 1 87 ? 17.286 6.691 -13.221 1.00 93.69 87 ASN A N 1
ATOM 686 C CA . ASN A 1 87 ? 17.021 8.071 -13.649 1.00 93.69 87 ASN A CA 1
ATOM 687 C C . ASN A 1 87 ? 16.188 8.882 -12.640 1.00 93.69 87 ASN A C 1
ATOM 689 O O . ASN A 1 87 ? 15.892 10.053 -12.876 1.00 93.69 87 ASN A O 1
ATOM 693 N N . THR A 1 88 ? 15.787 8.275 -11.525 1.00 92.06 88 THR A N 1
ATOM 694 C CA . THR A 1 88 ? 15.011 8.939 -10.473 1.00 92.06 88 THR A CA 1
ATOM 695 C C . THR A 1 88 ? 15.950 9.579 -9.451 1.00 92.06 88 THR A C 1
ATOM 697 O O . THR A 1 88 ? 17.059 9.106 -9.220 1.00 92.06 88 THR A O 1
ATOM 700 N N . SER A 1 89 ? 15.519 10.666 -8.804 1.00 92.00 89 SER A N 1
ATOM 701 C CA . SER A 1 89 ? 16.311 11.286 -7.739 1.00 92.00 89 SER A CA 1
ATOM 702 C C . SER A 1 89 ? 16.393 10.397 -6.494 1.00 92.00 89 SER A C 1
ATOM 704 O O . SER A 1 89 ? 15.414 9.761 -6.089 1.00 92.00 89 SER A O 1
ATOM 706 N N . GLU A 1 90 ? 17.540 10.432 -5.813 1.00 90.69 90 GLU A N 1
ATOM 707 C CA . GLU A 1 90 ? 17.732 9.718 -4.542 1.00 90.69 90 GLU A CA 1
ATOM 708 C C . GLU A 1 90 ? 16.703 10.136 -3.477 1.00 90.69 90 GLU A C 1
ATOM 710 O O . GLU A 1 90 ? 16.305 9.327 -2.640 1.00 90.69 90 GLU A O 1
ATOM 715 N N . PHE A 1 91 ? 16.207 11.378 -3.535 1.00 90.69 91 PHE A N 1
ATOM 716 C CA . PHE A 1 91 ? 15.153 11.872 -2.647 1.00 90.69 91 PHE A CA 1
ATOM 717 C C . PHE A 1 91 ? 13.844 11.079 -2.785 1.00 90.69 91 PHE A C 1
ATOM 719 O O . PHE A 1 91 ? 13.265 10.662 -1.781 1.00 90.69 91 PHE A O 1
ATOM 726 N N . ILE A 1 92 ? 13.378 10.836 -4.016 1.00 89.00 92 ILE A N 1
ATOM 727 C CA . ILE A 1 92 ? 12.144 10.072 -4.260 1.00 89.00 92 ILE A CA 1
ATOM 728 C C . ILE A 1 92 ? 12.346 8.611 -3.849 1.00 89.00 92 ILE A C 1
ATOM 730 O O . ILE A 1 92 ? 11.491 8.042 -3.169 1.00 89.00 92 ILE A O 1
ATOM 734 N N . MET A 1 93 ? 13.498 8.028 -4.186 1.00 89.19 93 MET A N 1
ATOM 735 C CA . MET A 1 93 ? 13.826 6.650 -3.816 1.00 89.19 93 MET A CA 1
ATOM 736 C C . MET A 1 93 ? 13.862 6.463 -2.291 1.00 89.19 93 MET A C 1
ATOM 738 O O . MET A 1 93 ? 13.277 5.513 -1.771 1.00 89.19 93 MET A O 1
ATOM 742 N N . SER A 1 94 ? 14.469 7.402 -1.561 1.00 91.88 94 SER A N 1
ATOM 743 C CA . SER A 1 94 ? 14.502 7.398 -0.094 1.00 91.88 94 SER A CA 1
ATOM 744 C C . SER A 1 94 ? 13.096 7.466 0.515 1.00 91.88 94 SER A C 1
ATOM 746 O O . SER A 1 94 ? 12.769 6.689 1.415 1.00 91.88 94 SER A O 1
ATOM 748 N N . ASN A 1 95 ? 12.214 8.314 -0.029 1.00 88.94 95 ASN A N 1
ATOM 749 C CA . ASN A 1 95 ? 10.820 8.400 0.420 1.00 88.94 95 ASN A CA 1
ATOM 750 C C . ASN A 1 95 ? 10.042 7.097 0.175 1.00 88.94 95 ASN A C 1
ATOM 752 O O . ASN A 1 95 ? 9.256 6.680 1.027 1.00 88.94 95 ASN A O 1
ATOM 756 N N . MET A 1 96 ? 10.277 6.419 -0.953 1.00 87.06 96 MET A N 1
ATOM 757 C CA . MET A 1 96 ? 9.669 5.114 -1.236 1.00 87.06 96 MET A CA 1
ATOM 758 C C . MET A 1 96 ? 10.137 4.040 -0.253 1.00 87.06 96 MET A C 1
ATOM 760 O O . MET A 1 96 ? 9.318 3.288 0.276 1.00 87.06 96 MET A O 1
ATOM 764 N N . VAL A 1 97 ? 11.439 3.993 0.042 1.00 89.56 97 VAL A N 1
ATOM 765 C CA . VAL A 1 97 ? 12.001 3.060 1.029 1.00 89.56 97 VAL A CA 1
ATOM 766 C C . VAL A 1 97 ? 11.432 3.334 2.425 1.00 89.56 97 VAL A C 1
ATOM 768 O O . VAL A 1 97 ? 11.040 2.398 3.123 1.00 89.56 97 VAL A O 1
ATOM 771 N N . ALA A 1 98 ? 11.304 4.604 2.820 1.00 89.88 98 ALA A N 1
ATOM 772 C CA . ALA A 1 98 ? 10.678 4.976 4.088 1.00 89.88 98 ALA A CA 1
ATOM 773 C C . ALA A 1 98 ? 9.212 4.511 4.166 1.00 89.88 98 ALA A C 1
ATOM 775 O O . ALA A 1 98 ? 8.785 3.983 5.196 1.00 89.88 98 ALA A O 1
ATOM 776 N N . ALA A 1 99 ? 8.455 4.630 3.070 1.00 87.75 99 ALA A N 1
ATOM 777 C CA . ALA A 1 99 ? 7.078 4.149 3.005 1.00 87.75 99 ALA A CA 1
ATOM 778 C C . ALA A 1 99 ? 6.980 2.626 3.208 1.00 87.75 99 ALA A C 1
ATOM 780 O O . ALA A 1 99 ? 6.085 2.169 3.916 1.00 87.75 99 ALA A O 1
ATOM 781 N N . VAL A 1 100 ? 7.918 1.837 2.669 1.00 89.38 100 VAL A N 1
ATOM 782 C CA . VAL A 1 100 ? 7.964 0.376 2.882 1.00 89.38 100 VAL A CA 1
ATOM 783 C C . VAL A 1 100 ? 8.133 0.031 4.360 1.00 89.38 100 VAL A C 1
ATOM 785 O O . VAL A 1 100 ? 7.448 -0.860 4.861 1.00 89.38 100 VAL A O 1
ATOM 788 N N . VAL A 1 101 ? 8.994 0.751 5.085 1.00 91.56 101 VAL A N 1
ATOM 789 C CA . VAL A 1 101 ? 9.173 0.540 6.531 1.00 91.56 101 VAL A CA 1
ATOM 790 C C . VAL A 1 101 ? 7.876 0.831 7.280 1.00 91.56 101 VAL A C 1
ATOM 792 O O . VAL A 1 101 ? 7.450 0.017 8.100 1.00 91.56 101 VAL A O 1
ATOM 795 N N . VAL A 1 102 ? 7.218 1.952 6.967 1.00 91.06 102 VAL A N 1
ATOM 796 C CA . VAL A 1 102 ? 5.934 2.333 7.578 1.00 91.06 102 VAL A CA 1
ATOM 797 C C . VAL A 1 102 ? 4.858 1.282 7.296 1.00 91.06 102 VAL A C 1
ATOM 799 O O . VAL A 1 102 ? 4.163 0.853 8.215 1.00 91.06 102 VAL A O 1
ATOM 802 N N . LEU A 1 103 ? 4.752 0.810 6.053 1.00 88.25 103 LEU A N 1
ATOM 803 C CA . LEU A 1 103 ? 3.817 -0.249 5.670 1.00 88.25 103 LEU A CA 1
ATOM 804 C C . LEU A 1 103 ? 4.141 -1.583 6.358 1.00 88.25 103 LEU A C 1
ATOM 806 O O . LEU A 1 103 ? 3.223 -2.308 6.732 1.00 88.25 103 LEU A O 1
ATOM 810 N N . GLY A 1 104 ? 5.420 -1.884 6.591 1.00 88.25 104 GLY A N 1
ATOM 811 C CA . GLY A 1 104 ? 5.863 -3.078 7.313 1.00 88.25 104 GLY A CA 1
ATOM 812 C C . GLY A 1 104 ? 5.511 -3.062 8.803 1.00 88.25 104 GLY A C 1
ATOM 813 O O . GLY A 1 104 ? 5.168 -4.103 9.361 1.00 88.25 104 GLY A O 1
ATOM 814 N N . ILE A 1 105 ? 5.542 -1.892 9.451 1.00 90.94 105 ILE A N 1
ATOM 815 C CA . ILE A 1 105 ? 5.132 -1.738 10.860 1.00 90.94 105 ILE A CA 1
ATOM 816 C C . ILE A 1 105 ? 3.631 -1.469 11.025 1.00 90.94 105 ILE A C 1
ATOM 818 O O . ILE A 1 105 ? 3.115 -1.581 12.139 1.00 90.94 105 ILE A O 1
ATOM 822 N N . MET A 1 106 ? 2.918 -1.138 9.944 1.00 86.50 106 MET A N 1
ATOM 823 C CA . MET A 1 106 ? 1.486 -0.829 9.963 1.00 86.50 106 MET A CA 1
ATOM 824 C C . MET A 1 106 ? 0.643 -1.930 10.632 1.00 86.50 106 MET A C 1
ATOM 826 O O . MET A 1 106 ? -0.190 -1.577 11.468 1.00 86.50 106 MET A O 1
ATOM 830 N N . PRO A 1 107 ? 0.855 -3.243 10.382 1.00 81.00 107 PRO A N 1
ATOM 831 C CA . PRO A 1 107 ? 0.110 -4.290 11.081 1.00 81.00 107 PRO A CA 1
ATOM 832 C C . PRO A 1 107 ? 0.294 -4.225 12.599 1.00 81.00 107 PRO A C 1
ATOM 834 O O . PRO A 1 107 ? -0.663 -4.418 13.343 1.00 81.00 107 PRO A O 1
ATOM 837 N N . THR A 1 108 ? 1.499 -3.893 13.066 1.00 82.38 108 THR A N 1
ATOM 838 C CA . THR A 1 108 ? 1.809 -3.733 14.491 1.00 82.38 108 THR A CA 1
ATOM 839 C C . THR A 1 108 ? 1.120 -2.502 15.067 1.00 82.38 108 THR A C 1
ATOM 841 O O . THR A 1 108 ? 0.502 -2.590 16.124 1.00 82.38 108 THR A O 1
ATOM 844 N N . ILE A 1 109 ? 1.159 -1.366 14.363 1.00 81.81 109 ILE A N 1
ATOM 845 C CA . ILE A 1 109 ? 0.450 -0.147 14.777 1.00 81.81 109 ILE A CA 1
ATOM 846 C C . ILE A 1 109 ? -1.055 -0.425 14.872 1.00 81.81 109 ILE A C 1
ATOM 848 O O . ILE A 1 109 ? -1.664 -0.167 15.910 1.00 81.81 109 ILE A O 1
ATOM 852 N N . LEU A 1 110 ? -1.650 -1.029 13.843 1.00 78.56 110 LEU A N 1
ATOM 853 C CA . LEU A 1 110 ? -3.066 -1.399 13.837 1.00 78.56 110 LEU A CA 1
ATOM 854 C C . LEU A 1 110 ? -3.400 -2.396 14.953 1.00 78.56 110 LEU A C 1
ATOM 856 O O . LEU A 1 110 ? -4.416 -2.238 15.622 1.00 78.56 110 LEU A O 1
ATOM 860 N N . ALA A 1 111 ? -2.519 -3.359 15.228 1.00 75.00 111 ALA A N 1
ATOM 861 C CA . ALA A 1 111 ? -2.661 -4.274 16.356 1.00 75.00 111 ALA A CA 1
ATOM 862 C C . ALA A 1 111 ? -2.587 -3.562 17.714 1.00 75.00 111 ALA A C 1
ATOM 864 O O . ALA A 1 111 ? -3.214 -4.030 18.655 1.00 75.00 111 ALA A O 1
ATOM 865 N N . THR A 1 112 ? -1.867 -2.440 17.838 1.00 74.00 112 THR A N 1
ATOM 866 C CA . THR A 1 112 ? -1.825 -1.618 19.066 1.00 74.00 112 THR A CA 1
ATOM 867 C C . THR A 1 112 ? -2.975 -0.621 19.209 1.00 74.00 112 THR A C 1
ATOM 869 O O . THR A 1 112 ? -3.210 -0.130 20.312 1.00 74.00 112 THR A O 1
ATOM 872 N N . VAL A 1 113 ? -3.713 -0.338 18.136 1.00 77.12 113 VAL A N 1
ATOM 873 C CA . VAL A 1 113 ? -4.889 0.556 18.127 1.00 77.12 113 VAL A CA 1
ATOM 874 C C . VAL A 1 113 ? -6.203 -0.238 18.028 1.00 77.12 113 VAL A C 1
ATOM 876 O O . VAL A 1 113 ? -7.280 0.349 18.051 1.00 77.12 113 VAL A O 1
ATOM 879 N N . GLY A 1 114 ? -6.119 -1.571 17.935 1.00 71.00 114 GLY A N 1
ATOM 880 C CA . GLY A 1 114 ? -7.249 -2.495 17.830 1.00 71.00 114 GLY A CA 1
ATOM 881 C C . GLY A 1 114 ? -8.296 -2.346 18.939 1.00 71.00 114 GLY A C 1
ATOM 882 O O . GLY A 1 114 ? -8.163 -1.541 19.849 1.00 71.00 114 GLY A O 1
ATOM 883 N N . ASN A 1 115 ? -9.383 -3.110 18.885 1.00 67.19 115 ASN A N 1
ATOM 884 C CA . ASN A 1 115 ? -10.284 -3.182 20.042 1.00 67.19 115 ASN A CA 1
ATOM 885 C C . ASN A 1 115 ? -9.819 -4.298 20.976 1.00 67.19 115 ASN A C 1
ATOM 887 O O . ASN A 1 115 ? -9.540 -5.411 20.521 1.00 67.19 115 ASN A O 1
ATOM 891 N N . SER A 1 116 ? -9.818 -4.043 22.287 1.00 71.44 116 SER A N 1
ATOM 892 C CA . SER A 1 116 ? -9.534 -5.116 23.235 1.00 71.44 116 SER A CA 1
ATOM 893 C C . SER A 1 116 ? -10.735 -6.057 23.412 1.00 71.44 116 SER A C 1
ATOM 895 O O . SER A 1 116 ? -11.907 -5.653 23.390 1.00 71.44 116 SER A O 1
ATOM 897 N N . VAL A 1 117 ? -10.450 -7.337 23.663 1.00 69.06 117 VAL A N 1
ATOM 898 C CA . VAL A 1 117 ? -11.455 -8.356 24.001 1.00 69.06 117 VAL A CA 1
ATOM 899 C C . VAL A 1 117 ? -12.169 -7.996 25.311 1.00 69.06 117 VAL A C 1
ATOM 901 O O . VAL A 1 117 ? -13.363 -8.257 25.468 1.00 69.06 117 VAL A O 1
ATOM 904 N N . GLU A 1 118 ? -11.497 -7.323 26.250 1.00 68.62 118 GLU A N 1
ATOM 905 C CA . GLU A 1 118 ? -12.137 -6.852 27.488 1.00 68.62 118 GLU A CA 1
ATOM 906 C C . GLU A 1 118 ? -13.168 -5.745 27.228 1.00 68.62 118 GLU A C 1
ATOM 908 O O . GLU A 1 118 ? -14.250 -5.737 27.817 1.00 68.62 118 GLU A O 1
ATOM 913 N N . GLU A 1 119 ? -12.863 -4.805 26.339 1.00 68.12 119 GLU A N 1
ATOM 914 C CA . GLU A 1 119 ? -13.750 -3.679 26.030 1.00 68.12 119 GLU A CA 1
ATOM 915 C C . GLU A 1 119 ? -14.995 -4.163 25.288 1.00 68.12 119 GLU A C 1
ATOM 917 O O . GLU A 1 119 ? -16.122 -3.819 25.648 1.00 68.12 119 GLU A O 1
ATOM 922 N N . THR A 1 120 ? -14.815 -5.059 24.319 1.00 69.81 120 THR A N 1
ATOM 923 C CA . THR A 1 120 ? -15.929 -5.657 23.571 1.00 69.81 120 THR A CA 1
ATOM 924 C C . THR A 1 120 ? -16.770 -6.603 24.439 1.00 69.81 120 THR A C 1
ATOM 926 O O . THR A 1 120 ? -18.004 -6.555 24.387 1.00 69.81 120 THR A O 1
ATOM 929 N N . SER A 1 121 ? -16.148 -7.411 25.307 1.00 66.81 121 SER A N 1
ATOM 930 C CA . SER A 1 121 ? -16.865 -8.320 26.217 1.00 66.81 121 SER A CA 1
ATOM 931 C C . SER A 1 121 ? -17.609 -7.588 27.336 1.00 66.81 121 SER A C 1
ATOM 933 O O . SER A 1 121 ? -18.750 -7.940 27.643 1.00 66.81 121 SER A O 1
ATOM 935 N N . THR A 1 122 ? -17.034 -6.531 27.916 1.00 68.44 122 THR A N 1
ATOM 936 C CA . THR A 1 122 ? -17.740 -5.696 28.900 1.00 68.44 122 THR A CA 1
ATOM 937 C C . THR A 1 122 ? -18.923 -4.971 28.264 1.00 68.44 122 THR A C 1
ATOM 939 O O . THR A 1 122 ? -20.001 -4.930 28.866 1.00 68.44 122 THR A O 1
ATOM 942 N N . LEU A 1 123 ? -18.792 -4.487 27.026 1.00 66.56 123 LEU A N 1
ATOM 943 C CA . LEU A 1 123 ? -19.903 -3.884 26.288 1.00 66.56 123 LEU A CA 1
ATOM 944 C C . LEU A 1 123 ? -21.025 -4.899 26.000 1.00 66.56 123 LEU A C 1
ATOM 946 O O . LEU A 1 123 ? -22.209 -4.583 26.155 1.00 66.56 123 LEU A O 1
ATOM 950 N N . CYS A 1 124 ? -20.663 -6.136 25.651 1.00 67.38 124 CYS A N 1
ATOM 951 C CA . CYS A 1 124 ? -21.616 -7.213 25.397 1.00 67.38 124 CYS A CA 1
ATOM 952 C C . CYS A 1 124 ? -22.354 -7.650 26.679 1.00 67.38 124 CYS A C 1
ATOM 954 O O . CYS A 1 124 ? -23.586 -7.661 26.716 1.00 67.38 124 CYS A O 1
ATOM 956 N N . VAL A 1 125 ? -21.616 -7.937 27.759 1.00 66.69 125 VAL A N 1
ATOM 957 C CA . VAL A 1 125 ? -22.155 -8.537 28.994 1.00 66.69 125 VAL A CA 1
ATOM 958 C C . VAL A 1 125 ? -22.751 -7.495 29.947 1.00 66.69 125 VAL A C 1
ATOM 960 O O . VAL A 1 125 ? -23.870 -7.663 30.430 1.00 66.69 125 VAL A O 1
ATOM 963 N N . ILE A 1 126 ? -22.029 -6.406 30.233 1.00 64.31 126 ILE A N 1
ATOM 964 C CA . ILE A 1 126 ? -22.468 -5.366 31.183 1.00 64.31 126 ILE A CA 1
ATOM 965 C C . ILE A 1 126 ? -23.410 -4.380 30.489 1.00 64.31 126 ILE A C 1
ATOM 967 O O . ILE A 1 126 ? -24.406 -3.954 31.076 1.00 64.31 126 ILE A O 1
ATOM 971 N N . GLY A 1 127 ? -23.112 -4.036 29.233 1.00 63.69 127 GLY A N 1
ATOM 972 C CA . GLY A 1 127 ? -23.934 -3.133 28.433 1.00 63.69 127 GLY A CA 1
ATOM 973 C C . GLY A 1 127 ? -25.231 -3.762 27.914 1.00 63.69 127 GLY A C 1
ATOM 974 O O . GLY A 1 127 ? -26.161 -3.013 27.609 1.00 63.69 127 GLY A O 1
ATOM 975 N N . GLN A 1 128 ? -25.320 -5.101 27.832 1.00 65.88 128 GLN A N 1
ATOM 976 C CA . GLN A 1 128 ? -26.420 -5.841 27.185 1.00 65.88 128 GLN A CA 1
ATOM 977 C C . GLN A 1 128 ? -26.727 -5.325 25.763 1.00 65.88 128 GLN A C 1
ATOM 979 O O . GLN A 1 128 ? -27.882 -5.292 25.332 1.00 65.88 128 GLN A O 1
ATOM 984 N N . ARG A 1 129 ? -25.697 -4.869 25.035 1.00 68.00 129 ARG A N 1
ATOM 985 C CA . ARG A 1 129 ? -25.801 -4.312 23.672 1.00 68.00 129 ARG A CA 1
ATOM 986 C C . ARG A 1 129 ? -24.962 -5.148 22.690 1.00 68.00 129 ARG A C 1
ATOM 988 O O . ARG A 1 129 ? -23.970 -4.649 22.162 1.00 68.00 129 ARG A O 1
ATOM 995 N N . PRO A 1 130 ? -25.345 -6.413 22.428 1.00 65.75 130 PRO A N 1
ATOM 996 C CA . PRO A 1 130 ? -24.526 -7.351 21.654 1.00 65.75 130 PRO A CA 1
ATOM 997 C C . PRO A 1 130 ? -24.340 -6.924 20.193 1.00 65.75 130 PRO A C 1
ATOM 999 O O . PRO A 1 130 ? -23.268 -7.120 19.637 1.00 65.75 130 PRO A O 1
ATOM 1002 N N . LEU A 1 131 ? -25.341 -6.276 19.584 1.00 66.56 131 LEU A N 1
ATOM 1003 C CA . LEU A 1 131 ? -25.244 -5.790 18.201 1.00 66.56 131 LEU A CA 1
ATOM 1004 C C . LEU A 1 131 ? -24.195 -4.684 18.039 1.00 66.56 131 LEU A C 1
ATOM 1006 O O . LEU A 1 131 ? -23.502 -4.635 17.031 1.00 66.56 131 LEU A O 1
ATOM 1010 N N . ILE A 1 132 ? -24.049 -3.815 19.041 1.00 70.69 132 ILE A N 1
ATOM 1011 C CA . ILE A 1 132 ? -23.066 -2.725 19.002 1.00 70.69 132 ILE A CA 1
ATOM 1012 C C . ILE A 1 132 ? -21.663 -3.281 19.240 1.00 70.69 132 ILE A C 1
ATOM 1014 O O . ILE A 1 132 ? -20.729 -2.877 18.558 1.00 70.69 132 ILE A O 1
ATOM 1018 N N . ALA A 1 133 ? -21.524 -4.254 20.145 1.00 71.38 133 ALA A N 1
ATOM 1019 C CA . ALA A 1 133 ? -20.267 -4.974 20.334 1.00 71.38 133 ALA A CA 1
ATOM 1020 C 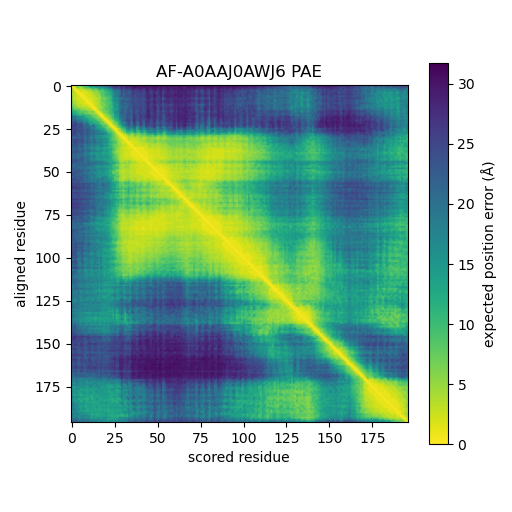C . ALA A 1 133 ? -19.836 -5.712 19.052 1.00 71.38 133 ALA A C 1
ATOM 1022 O O . ALA A 1 133 ? -18.661 -5.680 18.702 1.00 71.38 133 ALA A O 1
ATOM 1023 N N . LEU A 1 134 ? -20.786 -6.306 18.321 1.00 71.81 134 LEU A N 1
ATOM 1024 C CA . LEU A 1 134 ? -20.526 -6.957 17.036 1.00 71.81 134 LEU A CA 1
ATOM 1025 C C . LEU A 1 134 ? -20.086 -5.955 15.961 1.00 71.81 134 LEU A C 1
ATOM 1027 O O . LEU A 1 134 ? -19.095 -6.200 15.286 1.00 71.81 134 LEU A O 1
ATOM 1031 N N . LEU A 1 135 ? -20.767 -4.812 15.828 1.00 71.06 135 LEU A N 1
ATOM 1032 C CA . LEU A 1 135 ? -20.366 -3.765 14.878 1.00 71.06 135 LEU A CA 1
ATOM 1033 C C . LEU A 1 135 ? -18.999 -3.155 15.234 1.00 71.06 135 LEU A C 1
ATOM 1035 O O . LEU A 1 135 ? -18.198 -2.875 14.348 1.00 71.06 135 LEU A O 1
ATOM 1039 N N . ALA A 1 136 ? -18.701 -2.992 16.525 1.00 71.81 136 ALA A N 1
ATOM 1040 C CA . ALA A 1 136 ? -17.400 -2.523 16.992 1.00 71.81 136 ALA A CA 1
ATOM 1041 C C . ALA A 1 136 ? -16.278 -3.541 16.723 1.00 71.81 136 ALA A C 1
ATOM 1043 O O . ALA A 1 136 ? -15.173 -3.143 16.358 1.00 71.81 136 ALA A O 1
ATOM 1044 N N . ALA A 1 137 ? -16.554 -4.840 16.869 1.00 72.19 137 ALA A N 1
ATOM 1045 C CA . ALA A 1 137 ? -15.621 -5.904 16.501 1.00 72.19 137 ALA A CA 1
ATOM 1046 C C . ALA A 1 137 ? -15.434 -5.996 14.977 1.00 72.19 137 ALA A C 1
ATOM 1048 O O . ALA A 1 137 ? -14.313 -6.136 14.507 1.00 72.19 137 ALA A O 1
ATOM 1049 N N . ALA A 1 138 ? -16.508 -5.840 14.197 1.00 71.75 138 ALA A N 1
ATOM 1050 C CA . ALA A 1 138 ? -16.449 -5.844 12.735 1.00 71.75 138 ALA A CA 1
ATOM 1051 C C . ALA A 1 138 ? -15.632 -4.668 12.172 1.00 71.75 138 ALA A C 1
ATOM 1053 O O . ALA A 1 138 ? -14.960 -4.821 11.159 1.00 71.75 138 ALA A O 1
ATOM 1054 N N . ARG A 1 139 ? -15.655 -3.505 12.841 1.00 66.75 139 ARG A N 1
ATOM 1055 C CA . ARG A 1 139 ? -14.865 -2.325 12.452 1.00 66.75 139 ARG A CA 1
ATOM 1056 C C . ARG A 1 139 ? -13.356 -2.524 12.634 1.00 66.75 139 ARG A C 1
ATOM 1058 O O . ARG A 1 139 ? -12.577 -1.933 11.894 1.00 66.75 139 ARG A O 1
ATOM 1065 N N . SER A 1 140 ? -12.936 -3.278 13.646 1.00 67.50 140 SER A N 1
ATOM 1066 C CA . SER A 1 140 ? -11.522 -3.423 13.995 1.00 67.50 140 SER A CA 1
ATOM 1067 C C . SER A 1 140 ? -11.132 -4.899 13.960 1.00 67.50 140 SER A C 1
ATOM 1069 O O . SER A 1 140 ? -11.207 -5.574 14.987 1.00 67.50 140 SER A O 1
ATOM 1071 N N . PRO A 1 141 ? -10.720 -5.424 12.790 1.00 62.97 141 PRO A N 1
ATOM 1072 C CA . PRO A 1 141 ? -10.263 -6.808 12.675 1.00 62.97 141 PRO A CA 1
ATOM 1073 C C . PRO A 1 141 ? -8.922 -7.051 13.393 1.00 62.97 141 PRO A C 1
ATOM 1075 O O . PRO A 1 141 ? -8.466 -8.190 13.473 1.00 62.97 141 PRO A O 1
ATOM 1078 N N . ALA A 1 142 ? -8.278 -6.000 13.911 1.00 64.00 142 ALA A N 1
ATOM 1079 C CA . ALA A 1 142 ? -7.033 -6.094 14.654 1.00 64.00 142 ALA A CA 1
ATOM 1080 C C . ALA A 1 142 ? -7.308 -6.400 16.136 1.00 64.00 142 ALA A C 1
ATOM 1082 O O . ALA A 1 142 ? -7.910 -5.604 16.858 1.00 64.00 142 ALA A O 1
ATOM 1083 N N . ILE A 1 143 ? -6.844 -7.567 16.584 1.00 59.72 143 ILE A N 1
ATOM 1084 C CA . ILE A 1 143 ? -6.891 -8.002 17.983 1.00 59.72 143 ILE A CA 1
ATOM 1085 C C . ILE A 1 143 ? -5.559 -7.625 18.625 1.00 59.72 143 ILE A C 1
ATOM 1087 O O . ILE A 1 143 ? -4.515 -8.015 18.110 1.00 59.72 143 ILE A O 1
ATOM 1091 N N . HIS A 1 144 ? -5.583 -6.912 19.751 1.00 59.91 144 HIS A N 1
ATOM 1092 C CA . HIS A 1 144 ? -4.381 -6.605 20.532 1.00 59.91 144 HIS A CA 1
ATOM 1093 C C . HIS A 1 144 ? -3.707 -7.879 21.070 1.00 59.91 144 HIS A C 1
ATOM 1095 O O . HIS A 1 144 ? -4.220 -8.475 22.020 1.00 59.91 144 HIS A O 1
ATOM 1101 N N . PRO A 1 145 ? -2.520 -8.276 20.572 1.00 56.03 145 PRO A N 1
ATOM 1102 C CA . PRO A 1 145 ? -1.855 -9.495 21.035 1.00 56.03 145 PRO A CA 1
ATOM 1103 C C . PRO A 1 145 ? -1.124 -9.294 22.372 1.00 56.03 145 PRO A C 1
ATOM 1105 O O . PRO A 1 145 ? -0.800 -10.249 23.066 1.00 56.03 145 PRO A O 1
ATOM 1108 N N . ILE A 1 146 ? -0.856 -8.047 22.774 1.00 55.56 146 ILE A N 1
ATOM 1109 C CA . ILE A 1 146 ? -0.048 -7.757 23.970 1.00 55.56 146 ILE A CA 1
ATOM 1110 C C . ILE A 1 146 ? -0.816 -8.097 25.260 1.00 55.56 146 ILE A C 1
ATOM 1112 O O . ILE A 1 146 ? -0.206 -8.476 26.256 1.00 55.56 146 ILE A O 1
ATOM 1116 N N . ARG A 1 147 ? -2.155 -8.048 25.242 1.00 54.56 147 ARG A N 1
ATOM 1117 C CA . ARG A 1 147 ? -2.990 -8.381 26.410 1.00 54.56 147 ARG A CA 1
ATOM 1118 C C . ARG A 1 147 ? -3.509 -9.817 26.442 1.00 54.56 147 ARG A C 1
ATOM 1120 O O . ARG A 1 147 ? -4.024 -10.228 27.475 1.00 54.56 147 ARG A O 1
ATOM 1127 N N . SER A 1 148 ? -3.313 -10.626 25.395 1.00 52.78 148 SER A N 1
ATOM 1128 C CA . SER A 1 148 ? -3.728 -12.040 25.424 1.00 52.78 148 SER A CA 1
ATOM 1129 C C . SER A 1 148 ? -2.928 -12.894 26.415 1.00 52.78 148 SER A C 1
ATOM 1131 O O . SER A 1 148 ? -3.382 -13.969 26.800 1.00 52.78 148 SER A O 1
ATOM 1133 N N . PHE A 1 149 ? -1.754 -12.421 26.850 1.00 55.06 149 PHE A N 1
ATOM 1134 C CA . PHE A 1 149 ? -0.918 -13.095 27.851 1.00 55.06 149 PHE A CA 1
ATOM 1135 C C . PHE A 1 149 ? -1.165 -12.611 29.285 1.00 55.06 149 PHE A C 1
ATOM 1137 O O . PHE A 1 149 ? -0.758 -13.273 30.240 1.00 55.06 149 PHE A O 1
ATOM 1144 N N . GLU A 1 150 ? -1.873 -11.494 29.463 1.00 58.06 150 GLU A N 1
ATOM 1145 C CA . GLU A 1 150 ? -2.283 -11.009 30.776 1.00 58.06 150 GLU A CA 1
ATOM 1146 C C . GLU A 1 150 ? -3.607 -11.697 31.142 1.00 58.06 150 GLU A C 1
ATOM 1148 O O . GLU A 1 150 ? -4.699 -11.167 30.942 1.00 58.06 150 GLU A O 1
ATOM 1153 N N . TYR A 1 151 ? -3.518 -12.946 31.619 1.00 53.12 151 TYR A N 1
ATOM 1154 C CA . TYR A 1 151 ? -4.686 -13.773 31.937 1.00 53.12 151 TYR A CA 1
ATOM 1155 C C . TYR A 1 151 ? -5.431 -13.211 33.157 1.00 53.12 151 TYR A C 1
ATOM 1157 O O . TYR A 1 151 ? -5.243 -13.620 34.308 1.00 53.12 151 TYR A O 1
ATOM 1165 N N . MET A 1 152 ? -6.287 -12.222 32.913 1.00 55.31 152 MET A N 1
ATOM 1166 C CA . MET A 1 152 ? -7.156 -11.652 33.925 1.00 55.31 152 MET A CA 1
ATOM 1167 C C . MET A 1 152 ? -8.170 -12.701 34.357 1.00 55.31 152 MET A C 1
ATOM 1169 O O . MET A 1 152 ? -8.991 -13.175 33.580 1.00 55.31 152 MET A O 1
ATOM 1173 N N . ASN A 1 153 ? -8.106 -13.054 35.637 1.00 57.78 153 ASN A N 1
ATOM 1174 C CA . ASN A 1 153 ? -8.946 -14.080 36.231 1.00 57.78 153 ASN A CA 1
ATOM 1175 C C . ASN A 1 153 ? -10.438 -13.707 36.030 1.00 57.78 153 ASN A C 1
ATOM 1177 O O . ASN A 1 153 ? -10.905 -12.757 36.671 1.00 57.78 153 ASN A O 1
ATOM 1181 N N . PRO A 1 154 ? -11.203 -14.409 35.165 1.00 57.06 154 PRO A N 1
ATOM 1182 C CA . PRO A 1 154 ? -12.551 -13.993 34.744 1.00 57.06 154 PRO A CA 1
ATOM 1183 C C . PRO A 1 154 ? -13.531 -13.932 35.923 1.00 57.06 154 PRO A C 1
ATOM 1185 O O . PRO A 1 154 ? -14.488 -13.156 35.933 1.00 57.06 154 PRO A O 1
ATOM 1188 N N . LEU A 1 155 ? -13.227 -14.672 36.992 1.00 58.62 155 LEU A N 1
ATOM 1189 C CA . LEU A 1 155 ? -13.950 -14.646 38.259 1.00 58.62 155 LEU A CA 1
ATOM 1190 C C . LEU A 1 155 ? -13.879 -13.281 38.965 1.00 58.62 155 LEU A C 1
ATOM 1192 O O . LEU A 1 155 ? -14.809 -12.925 39.687 1.00 58.62 155 LEU A O 1
ATOM 1196 N N . LYS A 1 156 ? -12.827 -12.476 38.742 1.00 60.97 156 LYS A N 1
ATOM 1197 C CA . LYS A 1 156 ? -12.741 -11.099 39.263 1.00 60.97 156 LYS A CA 1
ATOM 1198 C C . LYS A 1 156 ? -13.686 -10.137 38.533 1.00 60.97 156 LYS A C 1
ATOM 1200 O O . LYS A 1 156 ? -14.151 -9.193 39.167 1.00 60.97 156 LYS A O 1
ATOM 1205 N N . LEU A 1 157 ? -14.005 -10.380 37.256 1.00 56.62 157 LEU A N 1
ATOM 1206 C CA . LEU A 1 157 ? -14.984 -9.578 36.505 1.00 56.62 157 LEU A CA 1
ATOM 1207 C C . LEU A 1 157 ? -16.431 -9.939 36.867 1.00 56.62 157 LEU A C 1
ATOM 1209 O O . LEU A 1 157 ? -17.289 -9.059 36.913 1.00 56.62 157 LEU A O 1
ATOM 1213 N N . VAL A 1 158 ? -16.695 -11.215 37.163 1.00 58.06 158 VAL A N 1
ATOM 1214 C CA . VAL A 1 158 ? -18.030 -11.707 37.549 1.00 58.06 158 VAL A CA 1
ATOM 1215 C C . VAL A 1 158 ? -18.345 -11.440 39.027 1.00 58.06 158 VAL A C 1
ATOM 1217 O O . VAL A 1 158 ? -19.515 -11.398 39.413 1.00 58.06 158 VAL A O 1
ATOM 1220 N N . LYS A 1 159 ? -17.331 -11.212 39.879 1.00 58.62 159 LYS A N 1
ATOM 1221 C CA . LYS A 1 159 ? -17.555 -10.937 41.303 1.00 58.62 159 LYS A CA 1
ATOM 1222 C C . LYS A 1 159 ? -18.433 -9.694 41.463 1.00 58.62 159 LYS A C 1
ATOM 1224 O O . LYS A 1 159 ? -18.047 -8.584 41.099 1.00 58.62 159 LYS A O 1
ATOM 1229 N N . SER A 1 160 ? -19.620 -9.895 42.037 1.00 53.22 160 SER A N 1
ATOM 1230 C CA . SER A 1 160 ? -20.583 -8.839 42.355 1.00 53.22 160 SER A CA 1
ATOM 1231 C C . SER A 1 160 ? -19.880 -7.702 43.108 1.00 53.22 160 SER A C 1
ATOM 1233 O O . SER A 1 160 ? -19.489 -7.842 44.272 1.00 53.22 160 SER A O 1
ATOM 1235 N N . ARG A 1 161 ? -19.692 -6.567 42.429 1.00 57.78 161 ARG A N 1
ATOM 1236 C CA . ARG A 1 161 ? -19.102 -5.364 43.016 1.00 57.78 161 ARG A CA 1
ATOM 1237 C C . ARG A 1 161 ? -20.134 -4.794 44.000 1.00 57.78 161 ARG A C 1
ATOM 1239 O O . ARG A 1 161 ? -21.169 -4.293 43.569 1.00 57.78 161 ARG A O 1
ATOM 1246 N N . ARG A 1 162 ? -19.870 -4.905 45.314 1.00 53.28 162 ARG A N 1
ATOM 1247 C CA . ARG A 1 162 ? -20.783 -4.478 46.405 1.00 53.28 162 ARG A CA 1
ATOM 1248 C C . ARG A 1 162 ? -21.225 -3.009 46.300 1.00 53.28 162 ARG A C 1
ATOM 1250 O O . ARG A 1 162 ? -22.321 -2.678 46.727 1.00 53.28 162 ARG A O 1
ATOM 1257 N N . TYR A 1 163 ? -20.424 -2.167 45.650 1.00 51.53 163 TYR A N 1
ATOM 1258 C CA . TYR A 1 163 ? -20.773 -0.797 45.273 1.00 51.53 163 TYR A CA 1
ATOM 1259 C C . TYR A 1 163 ? -21.100 -0.720 43.777 1.00 51.53 163 TYR A C 1
ATOM 1261 O O . TYR A 1 163 ? -20.373 -0.113 42.990 1.00 51.53 163 TYR A O 1
ATOM 1269 N N . ARG A 1 164 ? -22.189 -1.364 43.343 1.00 50.72 164 ARG A N 1
ATOM 1270 C CA . ARG A 1 164 ? -22.789 -1.015 42.051 1.00 50.72 164 ARG A CA 1
ATOM 1271 C C . ARG A 1 164 ? -23.428 0.355 42.231 1.00 50.72 164 ARG A C 1
ATOM 1273 O O . ARG A 1 164 ? -24.502 0.461 42.819 1.00 50.72 164 ARG A O 1
ATOM 1280 N N . LEU A 1 165 ? -22.766 1.397 41.728 1.00 53.53 165 LEU A N 1
ATOM 1281 C CA . LEU A 1 165 ? -23.423 2.672 41.474 1.00 53.53 165 LEU A CA 1
ATOM 1282 C C . LEU A 1 165 ? -24.630 2.361 40.591 1.00 53.53 165 LEU A C 1
ATOM 1284 O O . LEU A 1 165 ? -24.493 1.987 39.426 1.00 53.53 165 LEU A O 1
ATOM 1288 N N . ARG A 1 166 ? -25.815 2.416 41.198 1.00 48.88 166 ARG A N 1
ATOM 1289 C CA . ARG A 1 166 ? -27.090 2.259 40.515 1.00 48.88 166 ARG A CA 1
ATOM 1290 C C . ARG A 1 166 ? -27.170 3.417 39.537 1.00 48.88 166 ARG A C 1
ATOM 1292 O O . ARG A 1 166 ? -27.495 4.534 39.930 1.00 48.88 166 ARG A O 1
ATOM 1299 N N . THR A 1 167 ? -26.821 3.158 38.281 1.00 53.31 167 THR A N 1
ATOM 1300 C CA . THR A 1 167 ? -26.998 4.111 37.194 1.00 53.31 167 THR A CA 1
ATOM 1301 C C . THR A 1 167 ? -28.447 4.568 37.251 1.00 53.31 167 THR A C 1
ATOM 1303 O O . THR A 1 167 ? -29.381 3.766 37.141 1.00 53.31 167 THR A O 1
ATOM 1306 N N . LYS A 1 168 ? -28.630 5.857 37.561 1.00 52.56 168 LYS A N 1
ATOM 1307 C CA . LYS A 1 168 ? -29.943 6.487 37.687 1.00 52.56 168 LYS A CA 1
ATOM 1308 C C . LYS A 1 168 ? -30.706 6.139 36.414 1.00 52.56 168 LYS A C 1
ATOM 1310 O O . LYS A 1 168 ? -30.158 6.278 35.321 1.00 52.56 168 LYS A O 1
ATOM 1315 N N . ARG A 1 169 ? -31.911 5.581 36.565 1.00 55.03 169 ARG A N 1
ATOM 1316 C CA . ARG A 1 169 ? -32.719 5.034 35.468 1.00 55.03 169 ARG A CA 1
ATOM 1317 C C . ARG A 1 169 ? -32.919 6.141 34.432 1.00 55.03 169 ARG A C 1
ATOM 1319 O O . ARG A 1 169 ? -33.748 7.022 34.627 1.00 55.03 169 ARG A O 1
ATOM 1326 N N . SER A 1 170 ? -32.081 6.127 33.397 1.00 57.28 170 SER A N 1
ATOM 1327 C CA . SER A 1 170 ? -32.096 7.126 32.333 1.00 57.28 170 SER A CA 1
ATOM 1328 C C . SER A 1 170 ? -33.472 7.110 31.678 1.00 57.28 170 SER A C 1
ATOM 1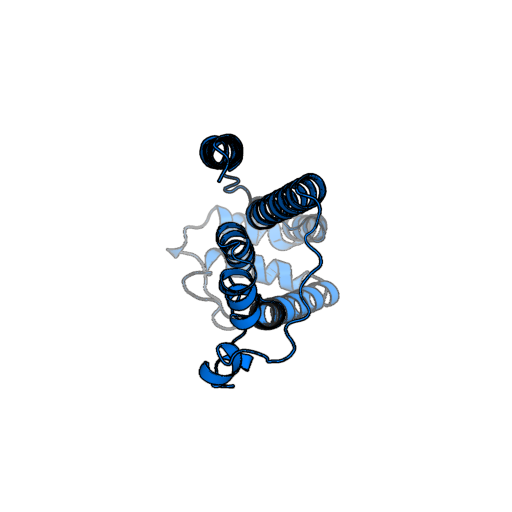330 O O . SER A 1 170 ? -34.085 6.041 31.552 1.00 57.28 170 SER A O 1
ATOM 1332 N N . SER A 1 171 ? -33.980 8.289 31.312 1.00 64.50 171 SER A N 1
ATOM 1333 C CA . SER A 1 171 ? -35.291 8.395 30.681 1.00 64.50 171 SER A CA 1
ATOM 1334 C C . SER A 1 171 ? -35.320 7.510 29.430 1.00 64.50 171 SER A C 1
ATOM 1336 O O . SER A 1 171 ? -34.345 7.410 28.678 1.00 64.50 171 SER A O 1
ATOM 1338 N N . VAL A 1 172 ? -36.445 6.830 29.207 1.00 71.88 172 VAL A N 1
ATOM 1339 C CA . VAL A 1 172 ? -36.605 5.885 28.088 1.00 71.88 172 VAL A CA 1
ATOM 1340 C C . VAL A 1 172 ? -36.393 6.580 26.736 1.00 71.88 172 VAL A C 1
ATOM 1342 O O . VAL A 1 172 ? -36.022 5.931 25.762 1.00 71.88 172 VAL A O 1
ATOM 1345 N N . SER A 1 173 ? -36.610 7.897 26.664 1.00 71.25 173 SER A N 1
ATOM 1346 C CA . SER A 1 173 ? -36.332 8.695 25.468 1.00 71.25 173 SER A CA 1
ATOM 1347 C C . SER A 1 173 ? -34.830 8.902 25.259 1.00 71.25 173 SER A C 1
ATOM 1349 O O . SER A 1 173 ? -34.304 8.568 24.201 1.00 71.25 173 SER A O 1
ATOM 1351 N N . LEU A 1 174 ? -34.104 9.326 26.300 1.00 75.06 174 LEU A N 1
ATOM 1352 C CA . LEU A 1 174 ? -32.668 9.604 26.208 1.00 75.06 174 LEU A CA 1
ATOM 1353 C C . LEU A 1 174 ? -31.861 8.340 25.879 1.00 75.06 174 LEU A C 1
ATOM 1355 O O . LEU A 1 174 ? -30.941 8.370 25.067 1.00 75.06 174 LEU A O 1
ATOM 1359 N N . ARG A 1 175 ? -32.259 7.196 26.451 1.00 74.00 175 ARG A N 1
ATOM 1360 C CA . ARG A 1 175 ? -31.657 5.894 26.127 1.00 74.00 175 ARG A CA 1
ATOM 1361 C C . ARG A 1 175 ? -31.875 5.497 24.664 1.00 74.00 175 ARG A C 1
ATOM 1363 O O . ARG A 1 175 ? -30.985 4.891 24.078 1.00 74.00 175 ARG A O 1
ATOM 1370 N N . ARG A 1 176 ? -33.041 5.809 24.087 1.00 76.12 176 ARG A N 1
ATOM 1371 C CA . ARG A 1 176 ? -33.342 5.523 22.674 1.00 76.12 176 ARG A CA 1
ATOM 1372 C C . ARG A 1 176 ? -32.513 6.396 21.737 1.00 76.12 176 ARG A C 1
ATOM 1374 O O . ARG A 1 176 ? -31.956 5.865 20.786 1.00 76.12 176 ARG A O 1
ATOM 1381 N N . VAL A 1 177 ? -32.386 7.686 22.044 1.00 77.12 177 VAL A N 1
ATOM 1382 C CA . VAL A 1 177 ? -31.565 8.623 21.262 1.00 77.12 177 VAL A CA 1
ATOM 1383 C C . VAL A 1 177 ? -30.092 8.219 21.301 1.00 77.12 177 VAL A C 1
ATOM 1385 O O . VAL A 1 177 ? -29.476 8.087 20.252 1.00 77.12 177 VAL A O 1
ATOM 1388 N N . ALA A 1 178 ? -29.547 7.923 22.485 1.00 76.56 178 ALA A N 1
ATOM 1389 C CA . ALA A 1 178 ? -28.160 7.475 22.617 1.00 76.56 178 ALA A CA 1
ATOM 1390 C C . ALA A 1 178 ? -27.883 6.181 21.830 1.00 76.56 178 ALA A C 1
ATOM 1392 O O . ALA A 1 178 ? -26.879 6.090 21.135 1.00 76.56 178 ALA A O 1
ATOM 1393 N N . LEU A 1 179 ? -28.802 5.208 21.874 1.00 75.56 179 LEU A N 1
ATOM 1394 C CA . LEU A 1 179 ? -28.691 3.973 21.089 1.00 75.56 179 LEU A CA 1
ATOM 1395 C C . LEU A 1 179 ? -28.732 4.222 19.577 1.00 75.56 179 LEU A C 1
ATOM 1397 O O . LEU A 1 179 ? -27.989 3.581 18.842 1.00 75.56 179 LEU A O 1
ATOM 1401 N N . ALA A 1 180 ? -29.598 5.127 19.113 1.00 78.25 180 ALA A N 1
ATOM 1402 C CA . ALA A 1 180 ? -29.681 5.477 17.698 1.00 78.25 180 ALA A CA 1
ATOM 1403 C C . ALA A 1 180 ? -28.390 6.154 17.215 1.00 78.25 180 ALA A C 1
ATOM 1405 O O . ALA A 1 180 ? -27.875 5.797 16.160 1.00 78.25 180 ALA A O 1
ATOM 1406 N N . ILE A 1 181 ? -27.836 7.073 18.013 1.00 77.81 181 ILE A N 1
ATOM 1407 C CA . ILE A 1 181 ? -26.566 7.749 17.716 1.00 77.81 181 ILE A CA 1
ATOM 1408 C C . ILE A 1 181 ? -25.409 6.743 17.690 1.00 77.81 181 ILE A C 1
ATOM 1410 O O . ILE A 1 181 ? -24.639 6.735 16.734 1.00 77.81 181 ILE A O 1
ATOM 1414 N N . GLU A 1 182 ? -25.302 5.867 18.695 1.00 77.12 182 GLU A N 1
ATOM 1415 C CA . GLU A 1 182 ? -24.264 4.826 18.741 1.00 77.12 182 GLU A CA 1
ATOM 1416 C C . GLU A 1 182 ? -24.348 3.879 17.534 1.00 77.12 182 GLU A C 1
ATOM 1418 O O . GLU A 1 182 ? -23.323 3.535 16.950 1.00 77.12 182 GLU A O 1
ATOM 1423 N N . PHE A 1 183 ? -25.558 3.479 17.129 1.00 79.75 183 PHE A N 1
ATOM 1424 C CA . PHE A 1 183 ? -25.758 2.608 15.971 1.00 79.75 183 PHE A CA 1
ATOM 1425 C C . PHE A 1 183 ? -25.382 3.299 14.655 1.00 79.75 183 PHE A C 1
ATOM 1427 O O . PHE A 1 183 ? -24.659 2.718 13.851 1.00 79.75 183 PHE A O 1
ATOM 1434 N N . LEU A 1 184 ? -25.814 4.548 14.451 1.00 79.12 184 LEU A N 1
ATOM 1435 C CA . LEU A 1 184 ? -25.450 5.330 13.265 1.00 79.12 184 LEU A CA 1
ATOM 1436 C C . LEU A 1 184 ? -23.938 5.554 13.177 1.00 79.12 184 LEU A C 1
ATOM 1438 O O . LEU A 1 184 ? -23.360 5.370 12.111 1.00 79.12 184 LEU A O 1
ATOM 1442 N N . ALA A 1 185 ? -23.290 5.884 14.297 1.00 75.38 185 ALA A N 1
ATOM 1443 C CA . A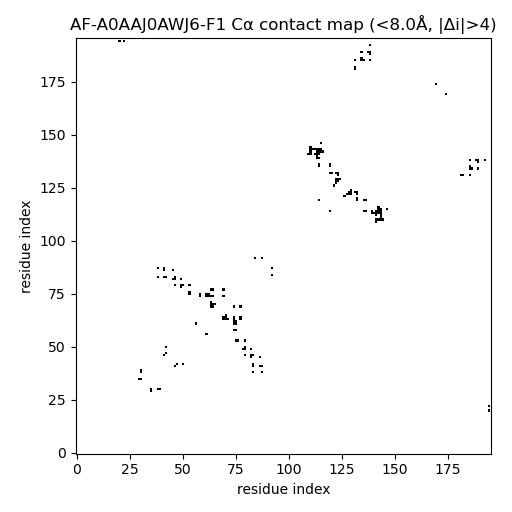LA A 1 185 ? -21.841 6.040 14.355 1.00 75.38 185 ALA A CA 1
ATOM 1444 C C . ALA A 1 185 ? -21.108 4.724 14.041 1.00 75.38 185 ALA A C 1
ATOM 1446 O O . ALA A 1 185 ? -20.100 4.737 13.337 1.00 75.38 185 ALA A O 1
ATOM 1447 N N . ALA A 1 186 ? -21.620 3.586 14.523 1.00 73.69 186 ALA A N 1
ATOM 1448 C CA . ALA A 1 186 ? -21.046 2.273 14.245 1.00 73.69 186 ALA A CA 1
ATOM 1449 C C . ALA A 1 186 ? -21.196 1.871 12.767 1.00 73.69 186 ALA A C 1
ATOM 1451 O O . ALA A 1 186 ? -20.234 1.403 12.166 1.00 73.69 186 ALA A O 1
ATOM 1452 N N . VAL A 1 187 ? -22.362 2.103 12.157 1.00 76.75 187 VAL A N 1
ATOM 1453 C CA . VAL A 1 187 ? -22.593 1.829 10.728 1.00 76.75 187 VAL A CA 1
ATOM 1454 C C . VAL A 1 187 ? -21.747 2.745 9.844 1.00 76.75 187 VAL A C 1
ATOM 1456 O O . VAL A 1 187 ? -21.075 2.257 8.941 1.00 76.75 187 VAL A O 1
ATOM 1459 N N . ALA A 1 188 ? -21.712 4.050 10.132 1.00 73.88 188 ALA A N 1
ATOM 1460 C CA . ALA A 1 188 ? -20.880 5.004 9.398 1.00 73.88 188 ALA A CA 1
ATOM 1461 C C . ALA A 1 188 ? -19.398 4.612 9.445 1.00 73.88 188 ALA A C 1
ATOM 1463 O O . ALA A 1 188 ? -18.691 4.679 8.444 1.00 73.88 188 ALA A O 1
ATOM 1464 N N . ALA A 1 189 ? -18.940 4.145 10.604 1.00 70.25 189 ALA A N 1
ATOM 1465 C CA . ALA A 1 189 ? -17.581 3.676 10.770 1.00 70.25 189 ALA A CA 1
ATOM 1466 C C . ALA A 1 189 ? -17.259 2.410 9.967 1.00 70.25 189 ALA A C 1
ATOM 1468 O O . ALA A 1 189 ? -16.174 2.330 9.402 1.00 70.25 189 ALA A O 1
ATOM 1469 N N . VAL A 1 190 ? -18.183 1.447 9.915 1.00 70.62 190 VAL A N 1
ATOM 1470 C CA . VAL A 1 190 ? -18.032 0.223 9.115 1.00 70.62 190 VAL A CA 1
ATOM 1471 C C . VAL A 1 190 ? -17.996 0.555 7.624 1.00 70.62 190 VAL A C 1
ATOM 1473 O O . VAL A 1 190 ? -17.126 0.070 6.907 1.00 70.62 190 VAL A O 1
ATOM 1476 N N . ILE A 1 191 ? -18.885 1.434 7.156 1.00 73.62 191 ILE A N 1
ATOM 1477 C CA . ILE A 1 191 ? -18.869 1.898 5.762 1.00 73.62 191 ILE A CA 1
ATOM 1478 C C . ILE A 1 191 ? -17.523 2.556 5.447 1.00 73.62 191 ILE A C 1
ATOM 1480 O O . ILE A 1 191 ? -16.895 2.208 4.455 1.00 73.62 191 ILE A O 1
ATOM 1484 N N . ASN A 1 192 ? -17.032 3.433 6.325 1.00 74.44 192 ASN A N 1
ATOM 1485 C CA . ASN A 1 192 ? -15.750 4.104 6.127 1.00 74.44 192 ASN A CA 1
ATOM 1486 C C . ASN A 1 192 ? -14.557 3.136 6.061 1.00 74.44 192 ASN A C 1
ATOM 1488 O O . ASN A 1 192 ? -13.601 3.418 5.357 1.00 74.44 192 ASN A O 1
ATOM 1492 N N . THR A 1 193 ? -14.585 2.008 6.777 1.00 67.38 193 THR A N 1
ATOM 1493 C CA . THR A 1 193 ? -13.497 1.015 6.713 1.00 67.38 193 THR A CA 1
ATOM 1494 C C . THR A 1 193 ? -13.504 0.156 5.451 1.00 67.38 193 THR A C 1
ATOM 1496 O O . THR A 1 193 ? -12.463 -0.390 5.114 1.00 67.38 193 THR A O 1
ATOM 1499 N N . TYR A 1 194 ? -14.650 -0.001 4.780 1.00 63.22 194 TYR A N 1
ATOM 1500 C CA . TYR A 1 194 ? -14.771 -0.843 3.580 1.00 63.22 194 TYR A CA 1
ATOM 1501 C C . TYR A 1 194 ? -14.883 -0.048 2.271 1.00 63.22 194 TYR A C 1
ATOM 1503 O O . TYR A 1 194 ? -14.774 -0.640 1.202 1.00 63.22 194 TYR A O 1
ATOM 1511 N N . ALA A 1 195 ? -15.139 1.260 2.342 1.00 55.41 195 ALA A N 1
ATOM 1512 C CA . ALA A 1 195 ? -15.261 2.140 1.179 1.00 55.41 195 ALA A CA 1
ATOM 1513 C C . ALA A 1 195 ? -13.978 2.929 0.851 1.00 55.41 195 ALA A C 1
ATOM 1515 O O . ALA A 1 195 ? -13.946 3.599 -0.180 1.00 55.41 195 ALA A O 1
ATOM 1516 N N . LEU A 1 196 ? -12.965 2.880 1.723 1.00 45.97 196 LEU A N 1
ATOM 1517 C CA . LEU A 1 196 ? -11.641 3.489 1.539 1.00 45.97 196 LEU A CA 1
ATOM 1518 C C . LEU A 1 196 ? -10.634 2.424 1.094 1.00 45.97 196 LEU A C 1
ATOM 1520 O O . LEU A 1 196 ? -9.782 2.752 0.242 1.00 45.97 196 LEU A O 1
#

Secondary structure (DSSP, 8-state):
--HHHHHHHHHHHHHHHHH-------TTSS--TTTHHHHHHHHHHTSHHHHHHHHHS-GGG----GGGT--TTTTTTHHHHHHHHHHS-HHHHHHHHHHHHHHHHHHHHHHHHSB-HHHHHHHHHTT--HHHHHHHHHH---B-TTSTTS---HHHHHS--S---------HHHHHHHHHHHHHHHHHHHHHHHH-

Sequence (196 aa):
MSSIFISFVLVTFLCWPCLAVYVAKDHFKSWYSEFGPTFEAIVEGNCSAEYERYLTIPRENALIDWSTGGDNTNRLAQPVVNCILGNTSEFIMSNMVAAVVVLGIMPTILATVGNSVEETSTLCVIGQRPLIALLAAARSPAIHPIRSFEYMNPLKLVKSRRYRLRTKRSSVSLRRVALAIEFLAAVAAVINTYAL

Mean predicted aligned error: 14.95 Å

Foldseek 3Di:
DDPVVVVVVVVCVVCVVVLPPVPDDPDPPADDPVCGVVLVCLCVPFVVVLVVQLVPPDLVPFDADVVVPGDSVCSSVVVSVVSSVVPDDPVVVVVVVVVVVCVVCVLVVLLVVADEPVNLVCCVPVVVCNVLSVLSCLLRVRYNPVCVPVPDPVVVVVPPDPPPPPPDPPPPVVVVVVVVVSVVVSVVSNSVSSVD

Radius of gyration: 26.82 Å; Cα contacts (8 Å, |Δi|>4): 99; chains: 1; bounding box: 64×29×74 Å

Solvent-accessible surface area (backbone atoms only — not comparable to full-atom values): 11752 Å² total; per-residue (Å²): 133,63,71,66,60,56,50,54,53,48,52,55,60,71,49,46,74,78,70,60,70,78,89,72,84,78,86,77,83,63,65,58,85,90,54,24,70,60,52,50,53,41,36,68,72,77,26,40,72,44,48,51,45,49,76,70,55,60,73,89,78,43,70,64,53,66,89,82,73,39,43,92,89,43,20,53,54,43,63,35,51,50,44,48,57,74,74,47,57,69,69,60,53,51,52,53,55,53,48,51,53,51,61,68,46,40,64,56,53,44,22,73,67,30,52,51,69,65,60,40,46,44,37,29,69,77,61,69,37,53,69,59,30,48,42,56,47,68,57,35,85,30,61,40,69,82,57,73,75,60,78,69,63,64,66,68,76,67,49,80,60,91,79,64,78,74,73,73,84,67,53,75,64,59,55,50,53,51,50,51,52,53,49,51,54,41,51,54,49,39,50,56,69,75,75,110

pLDDT: mean 73.07, std 14.43, range [42.62, 93.69]